Protein AF-0000000078390385 (afdb_homodimer)

Nearest PDB structures (foldseek):
  3dvp-assembly1_B  TM=7.603E-01  e=1.230E-03  Drosophila melanogaster
  2pg1-assembly3_C  TM=7.467E-01  e=1.230E-03  Drosophila melanogaster
  8glv-assembly1_LG  TM=7.432E-01  e=1.683E-03  Chlamydomonas reinhardtii
  7cnu-assembly2_B  TM=7.796E-01  e=3.802E-03  Homo sapiens
  5fwz-assembly1_A-2  TM=6.316E-01  e=2.656E-02  Fasciola hepatica

Solvent-accessible surface area (backbone atoms only — not comparable to full-atom values): 13942 Å² total; per-residue (Å²): 129,86,77,64,65,80,101,55,58,44,61,47,70,55,81,56,80,77,75,73,94,63,84,58,56,23,40,32,36,62,63,49,65,82,40,69,69,59,45,50,51,39,68,72,35,59,53,93,51,43,72,58,18,35,53,48,32,31,53,52,44,28,73,71,70,51,73,46,46,25,22,38,20,24,75,48,70,66,38,45,34,36,56,31,73,46,38,28,49,50,73,57,93,63,34,30,35,40,38,32,38,45,46,60,42,71,74,64,77,66,73,72,75,77,73,77,76,74,75,80,127,129,86,78,63,65,80,100,56,60,44,59,49,69,56,85,56,80,78,75,75,93,63,84,58,58,26,40,33,36,61,62,47,66,79,40,69,68,59,45,51,50,39,67,72,37,61,54,93,50,43,70,58,17,34,54,47,33,31,53,51,44,26,72,72,71,52,72,49,45,25,21,37,20,23,73,48,69,67,37,46,34,37,57,31,74,47,38,28,50,50,73,58,93,64,34,32,38,40,38,32,37,46,48,60,42,71,75,62,78,66,72,72,74,78,73,77,79,74,77,80,126

Sequence (242 aa):
MIDCNPPDKCVVKRDASDNVGITVAEVIDEGKCNNDALREIMLEHMSQNVREAKIEIMRAAEAKLGGHFNVICARGDFSYITTTRLYCLQSVADINCYAFLADIQRTENMPEPHKPRTRAHMIDCNPPDKCVVKRDASDNVGITVAEVIDEGKCNNDALREIMLEHMSQNVREAKIEIMRAAEAKLGGHFNVICARGDFSYITTTRLYCLQSVADINCYAFLADIQRTENMPEPHKPRTRAH

Structure (mmCIF, N/CA/C/O backbone):
data_AF-0000000078390385-model_v1
#
loop_
_entity.id
_entity.type
_entity.pdbx_description
1 polymer 'Ground-like domain-containing protein'
#
loop_
_atom_site.group_PDB
_atom_site.id
_atom_site.type_symbol
_atom_site.label_atom_id
_atom_site.label_alt_id
_atom_site.label_comp_id
_atom_site.label_asym_id
_atom_site.label_entity_id
_atom_site.label_seq_id
_atom_site.pdbx_PDB_ins_code
_atom_site.Cartn_x
_atom_site.Cartn_y
_atom_site.Cartn_z
_atom_site.occupancy
_atom_site.B_iso_or_equiv
_atom_site.auth_seq_id
_atom_site.auth_comp_id
_atom_site.auth_asym_id
_atom_site.auth_atom_id
_atom_site.pdbx_PDB_model_num
ATOM 1 N N . MET A 1 1 ? 17.047 -0.622 20.844 1 18.52 1 MET A N 1
ATOM 2 C CA . MET A 1 1 ? 17.062 -2.004 20.375 1 18.52 1 MET A CA 1
ATOM 3 C C . MET A 1 1 ? 15.648 -2.562 20.281 1 18.52 1 MET A C 1
ATOM 5 O O . MET A 1 1 ? 14.938 -2.621 21.281 1 18.52 1 MET A O 1
ATOM 9 N N . ILE A 1 2 ? 14.812 -2.309 19.141 1 28.33 2 ILE A N 1
ATOM 10 C CA . ILE A 1 2 ? 13.383 -2.605 19.078 1 28.33 2 ILE A CA 1
ATOM 11 C C . ILE A 1 2 ? 13.156 -4.098 19.312 1 28.33 2 ILE A C 1
ATOM 13 O O . ILE A 1 2 ? 13.727 -4.934 18.609 1 28.33 2 ILE A O 1
ATOM 17 N N . ASP A 1 3 ? 12.891 -4.414 20.406 1 29.25 3 ASP A N 1
ATOM 18 C CA . ASP A 1 3 ? 12.711 -5.793 20.859 1 29.25 3 ASP A CA 1
ATOM 19 C C . ASP A 1 3 ? 11.555 -6.461 20.125 1 29.25 3 ASP A C 1
ATOM 21 O O . ASP A 1 3 ? 10.391 -6.25 20.469 1 29.25 3 ASP A O 1
ATOM 25 N N . CYS A 1 4 ? 11.5 -6.445 18.797 1 36 4 CYS A N 1
ATOM 26 C CA . CYS A 1 4 ? 10.469 -7.281 18.188 1 36 4 CYS A CA 1
ATOM 27 C C . CYS A 1 4 ? 10.719 -8.758 18.484 1 36 4 CYS A C 1
ATOM 29 O O . CYS A 1 4 ? 11.844 -9.242 18.312 1 36 4 CYS A O 1
ATOM 31 N N . ASN A 1 5 ? 10.156 -9.18 19.453 1 32.47 5 ASN A N 1
ATOM 32 C CA . ASN A 1 5 ? 10.203 -10.625 19.625 1 32.47 5 ASN A CA 1
ATOM 33 C C . ASN A 1 5 ? 9.867 -11.367 18.328 1 32.47 5 ASN A C 1
ATOM 35 O O . ASN A 1 5 ? 9.109 -10.859 17.5 1 32.47 5 ASN A O 1
ATOM 39 N N . PRO A 1 6 ? 10.367 -12.664 18 1 35.41 6 PRO A N 1
ATOM 40 C CA . PRO A 1 6 ? 10.305 -13.461 16.766 1 35.41 6 PRO A CA 1
ATOM 41 C C . PRO A 1 6 ? 8.945 -13.383 16.078 1 35.41 6 PRO A C 1
ATOM 43 O O . PRO A 1 6 ? 8.867 -13.023 14.906 1 35.41 6 PRO A O 1
ATOM 46 N N . PRO A 1 7 ? 7.891 -14.609 15.945 1 38.03 7 PRO A N 1
ATOM 47 C CA . PRO A 1 7 ? 7.07 -14.789 14.75 1 38.03 7 PRO A CA 1
ATOM 48 C C . PRO A 1 7 ? 6.133 -13.609 14.492 1 38.03 7 PRO A C 1
ATOM 50 O O . PRO A 1 7 ? 5.324 -13.648 13.562 1 38.03 7 PRO A O 1
ATOM 53 N N . ASP A 1 8 ? 5.965 -12.766 15.344 1 32.38 8 ASP A N 1
ATOM 54 C CA . ASP A 1 8 ? 4.836 -11.867 15.586 1 32.38 8 ASP A CA 1
ATOM 55 C C . ASP A 1 8 ? 4.961 -10.586 14.758 1 32.38 8 ASP A C 1
ATOM 57 O O . ASP A 1 8 ? 6.074 -10.141 14.461 1 32.38 8 ASP A O 1
ATOM 61 N N . LYS A 1 9 ? 3.824 -10.109 14.266 1 39.47 9 LYS A N 1
ATOM 62 C CA . LYS A 1 9 ? 3.479 -8.906 13.523 1 39.47 9 LYS A CA 1
ATOM 63 C C . LYS A 1 9 ? 4.039 -7.66 14.203 1 39.47 9 LYS A C 1
ATOM 65 O O . LYS A 1 9 ? 3.656 -7.336 15.336 1 39.47 9 LYS A O 1
ATOM 70 N N . CYS A 1 10 ? 5.301 -7.398 14.203 1 41.25 10 CYS A N 1
ATOM 71 C CA . CYS A 1 10 ? 5.863 -6.277 14.938 1 41.25 10 CYS A CA 1
ATOM 72 C C . CYS A 1 10 ? 5.301 -4.953 14.43 1 41.25 10 CYS A C 1
ATOM 74 O O . CYS A 1 10 ? 5.363 -4.664 13.234 1 41.25 10 CYS A O 1
ATOM 76 N N . VAL A 1 11 ? 4.277 -4.531 15.055 1 39.38 11 VAL A N 1
ATOM 77 C CA . VAL A 1 11 ? 3.834 -3.15 14.883 1 39.38 11 VAL A CA 1
ATOM 78 C C . VAL A 1 11 ? 4.848 -2.199 15.516 1 39.38 11 VAL A C 1
ATOM 80 O O . VAL A 1 11 ? 5.164 -2.322 16.703 1 39.38 11 VAL A O 1
ATOM 83 N N . VAL A 1 12 ? 5.805 -1.791 14.891 1 40.88 12 VAL A N 1
ATOM 84 C CA . VAL A 1 12 ? 6.656 -0.747 15.453 1 40.88 12 VAL A CA 1
ATOM 85 C C . VAL A 1 12 ? 5.895 0.575 15.492 1 40.88 12 VAL A C 1
ATOM 87 O O . VAL A 1 12 ? 5.367 1.029 14.477 1 40.88 12 VAL A O 1
ATOM 90 N N . LYS A 1 13 ? 5.496 0.905 16.797 1 40.84 13 LYS A N 1
ATOM 91 C CA . LYS A 1 13 ? 4.852 2.201 16.984 1 40.84 13 LYS A CA 1
ATOM 92 C C . LYS A 1 13 ? 5.852 3.342 16.844 1 40.84 13 LYS A C 1
ATOM 94 O O . LYS A 1 13 ? 6.977 3.258 17.344 1 40.84 13 LYS A O 1
ATOM 99 N N . ARG A 1 14 ? 5.812 3.982 15.852 1 39.62 14 ARG A N 1
ATOM 100 C CA . ARG A 1 14 ? 6.57 5.23 15.805 1 39.62 14 ARG A CA 1
ATOM 101 C C . ARG A 1 14 ? 6.102 6.195 16.891 1 39.62 14 ARG A C 1
ATOM 103 O O . ARG A 1 14 ? 4.914 6.242 17.219 1 39.62 14 ARG A O 1
ATOM 110 N N . ASP A 1 15 ? 7.043 6.484 17.906 1 35.22 15 ASP A N 1
ATOM 111 C CA . ASP A 1 15 ? 6.816 7.34 19.062 1 35.22 15 ASP A CA 1
ATOM 112 C C . ASP A 1 15 ? 6.066 8.609 18.672 1 35.22 15 ASP A C 1
ATOM 114 O O . ASP A 1 15 ? 6.633 9.508 18.047 1 35.22 15 ASP A O 1
ATOM 118 N N . ALA A 1 16 ? 4.961 8.602 18.125 1 35.12 16 ALA A N 1
ATOM 119 C CA . ALA A 1 16 ? 4.359 9.93 18.219 1 35.12 16 ALA A CA 1
ATOM 120 C C . ALA A 1 16 ? 4.289 10.391 19.672 1 35.12 16 ALA A C 1
ATOM 122 O O . ALA A 1 16 ? 4.234 9.57 20.594 1 35.12 16 ALA A O 1
ATOM 123 N N . SER A 1 17 ? 4.801 11.492 20 1 33.09 17 SER A N 1
ATOM 124 C CA . SER A 1 17 ? 4.633 12.156 21.297 1 33.09 17 SER A CA 1
ATOM 125 C C . SER A 1 17 ? 3.227 11.945 21.844 1 33.09 17 SER A C 1
ATOM 127 O O . SER A 1 17 ? 2.252 11.938 21.094 1 33.09 17 SER A O 1
ATOM 129 N N . ASP A 1 18 ? 2.992 11.32 22.984 1 35.91 18 ASP A N 1
ATOM 130 C CA . ASP A 1 18 ? 1.885 11.062 23.891 1 35.91 18 ASP A CA 1
ATOM 131 C C . ASP A 1 18 ? 0.886 12.219 23.891 1 35.91 18 ASP A C 1
ATOM 133 O O . ASP A 1 18 ? -0.063 12.227 24.672 1 35.91 18 ASP A O 1
ATOM 137 N N . ASN A 1 19 ? 1.284 13.398 23.766 1 34.97 19 ASN A N 1
ATOM 138 C CA . ASN A 1 19 ? 0.251 14.258 24.328 1 34.97 19 ASN A CA 1
ATOM 139 C C . ASN A 1 19 ? -1.097 14.047 23.656 1 34.97 19 ASN A C 1
ATOM 141 O O . ASN A 1 19 ? -2.113 13.852 24.312 1 34.97 19 ASN A O 1
ATOM 145 N N . VAL A 1 20 ? -1.615 15.008 22.609 1 36.62 20 VAL A N 1
ATOM 146 C CA . VAL A 1 20 ? -3 15.219 22.203 1 36.62 20 VAL A CA 1
ATOM 147 C C . VAL A 1 20 ? -3.445 14.07 21.297 1 36.62 20 VAL A C 1
ATOM 149 O O . VAL A 1 20 ? -2.611 13.352 20.734 1 36.62 20 VAL A O 1
ATOM 152 N N . GLY A 1 21 ? -4.801 13.547 21.188 1 38.97 21 GLY A N 1
ATOM 153 C CA . GLY A 1 21 ? -5.754 12.719 20.469 1 38.97 21 GLY A CA 1
ATOM 154 C C . GLY A 1 21 ? -5.32 12.398 19.047 1 38.97 21 GLY A C 1
ATOM 155 O O . GLY A 1 21 ? -6.152 12.117 18.188 1 38.97 21 GLY A O 1
ATOM 156 N N . ILE A 1 22 ? -4.152 12.805 18.719 1 44.69 22 ILE A N 1
ATOM 157 C CA . ILE A 1 22 ? -3.803 12.648 17.312 1 44.69 22 ILE A CA 1
ATOM 158 C C . ILE A 1 22 ? -3.426 11.195 17.031 1 44.69 22 ILE A C 1
ATOM 160 O O . ILE A 1 22 ? -2.488 10.664 17.625 1 44.69 22 ILE A O 1
ATOM 164 N N . THR A 1 23 ? -4.395 10.398 16.797 1 53.94 23 THR A N 1
ATOM 165 C CA . THR A 1 23 ? -4.102 9.055 16.328 1 53.94 23 THR A CA 1
ATOM 166 C C . THR A 1 23 ? -2.961 9.078 15.312 1 53.94 23 THR A C 1
ATOM 168 O O . THR A 1 23 ? -3.035 9.773 14.297 1 53.94 23 THR A O 1
ATOM 171 N N . VAL A 1 24 ? -1.771 8.656 15.797 1 65.12 24 VAL A N 1
ATOM 172 C CA . VAL A 1 24 ? -0.521 8.719 15.047 1 65.12 24 VAL A CA 1
ATOM 173 C C . VAL A 1 24 ? -0.379 7.465 14.18 1 65.12 24 VAL A C 1
ATOM 175 O O . VAL A 1 24 ? -0.801 6.375 14.578 1 65.12 24 VAL A O 1
ATOM 178 N N . ALA A 1 25 ? -0.141 7.637 12.984 1 78.06 25 ALA A N 1
ATOM 179 C CA . ALA A 1 25 ? 0.191 6.543 12.078 1 78.06 25 ALA A CA 1
ATOM 180 C C . ALA A 1 25 ? 1.304 5.672 12.656 1 78.06 25 ALA A C 1
ATOM 182 O O . ALA A 1 25 ? 2.189 6.168 13.359 1 78.06 25 ALA A O 1
ATOM 183 N N . GLU A 1 26 ? 1.163 4.328 12.547 1 86.25 26 GLU A N 1
ATOM 184 C CA . GLU A 1 26 ? 2.148 3.334 12.961 1 86.25 26 GLU A CA 1
ATOM 185 C C . GLU A 1 26 ? 2.689 2.561 11.758 1 86.25 26 GLU A C 1
ATOM 187 O O . GLU A 1 26 ? 2.012 2.439 10.734 1 86.25 26 GLU A O 1
ATOM 192 N N . VAL A 1 27 ? 3.906 2.109 11.992 1 90.88 27 VAL A N 1
ATOM 193 C CA . VAL A 1 27 ? 4.473 1.211 10.992 1 90.88 27 VAL A CA 1
ATOM 194 C C . VAL A 1 27 ? 3.932 -0.203 11.203 1 90.88 27 VAL A C 1
ATOM 196 O O . VAL A 1 27 ? 4.129 -0.796 12.266 1 90.88 27 VAL A O 1
ATOM 199 N N . ILE A 1 28 ? 3.271 -0.762 10.219 1 91.75 28 ILE A N 1
ATOM 200 C CA . ILE A 1 28 ? 2.639 -2.074 10.273 1 91.75 28 ILE A CA 1
ATOM 201 C C . ILE A 1 28 ? 3.404 -3.055 9.391 1 91.75 28 ILE A C 1
ATOM 203 O O . ILE A 1 28 ? 3.467 -2.881 8.172 1 91.75 28 ILE A O 1
ATOM 207 N N . ASP A 1 29 ? 3.959 -4 10.039 1 95.19 29 ASP A N 1
ATOM 208 C CA . ASP A 1 29 ? 4.594 -5.098 9.312 1 95.19 29 ASP A CA 1
ATOM 209 C C . ASP A 1 29 ? 3.732 -6.355 9.359 1 95.19 29 ASP A C 1
ATOM 211 O O . ASP A 1 29 ? 3.793 -7.121 10.328 1 95.19 29 ASP A O 1
ATOM 215 N N . GLU A 1 30 ? 3.01 -6.562 8.328 1 94.69 30 G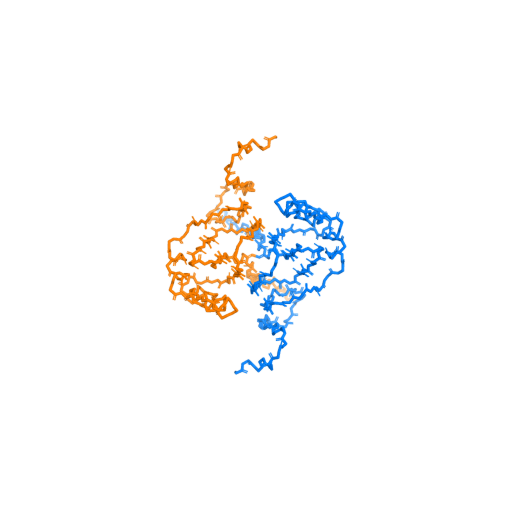LU A N 1
ATOM 216 C CA . GLU A 1 30 ? 2.193 -7.754 8.117 1 94.69 30 GLU A CA 1
ATOM 217 C C . GLU A 1 30 ? 1.03 -7.805 9.102 1 94.69 30 GLU A C 1
ATOM 219 O O . GLU A 1 30 ? 0.635 -8.883 9.547 1 94.69 30 GLU A O 1
ATOM 224 N N . GLY A 1 31 ? 0.566 -6.68 9.562 1 89.94 31 GLY A N 1
ATOM 225 C CA . GLY A 1 31 ? -0.623 -6.656 10.406 1 89.94 31 GLY A CA 1
ATOM 226 C C . GLY A 1 31 ? -1.892 -7.004 9.648 1 89.94 31 GLY A C 1
ATOM 227 O O . GLY A 1 31 ? -2.078 -6.578 8.508 1 89.94 31 GLY A O 1
ATOM 228 N N . LYS A 1 32 ? -2.82 -7.77 10.273 1 91 32 LYS A N 1
ATOM 229 C CA . LYS A 1 32 ? -3.939 -8.336 9.523 1 91 32 LYS A CA 1
ATOM 230 C C . LYS A 1 32 ? -5.129 -7.379 9.5 1 91 32 LYS A C 1
ATOM 232 O O . LYS A 1 32 ? -5.711 -7.129 8.445 1 91 32 LYS A O 1
ATOM 237 N N . CYS A 1 33 ? -5.676 -7.039 10.68 1 97 33 CYS A N 1
ATOM 238 C CA . CYS A 1 33 ? -6.852 -6.18 10.648 1 97 33 CYS A CA 1
ATOM 239 C C . CYS A 1 33 ? -7.086 -5.523 12.008 1 97 33 CYS A C 1
ATOM 241 O O . CYS A 1 33 ? -7 -6.184 13.039 1 97 33 CYS A O 1
ATOM 243 N N . ASN A 1 34 ? -7.402 -4.152 12.008 1 95.88 34 ASN A N 1
ATOM 244 C CA . ASN A 1 34 ? -7.703 -3.512 13.281 1 95.88 34 ASN A CA 1
ATOM 245 C C . ASN A 1 34 ? -9.031 -2.766 13.234 1 95.88 34 ASN A C 1
ATOM 247 O O . ASN A 1 34 ? -9.312 -1.925 14.094 1 95.88 34 ASN A O 1
ATOM 251 N N . ASN A 1 35 ? -9.797 -2.945 12.219 1 96.88 35 ASN A N 1
ATOM 252 C CA . ASN A 1 35 ? -11.047 -2.223 12.055 1 96.88 35 ASN A CA 1
ATOM 253 C C . ASN A 1 35 ? -12.133 -3.113 11.453 1 96.88 35 ASN A C 1
ATOM 255 O O . ASN A 1 35 ? -12.07 -3.463 10.273 1 96.88 35 ASN A O 1
ATOM 259 N N . ASP A 1 36 ? -13.172 -3.406 12.219 1 97.62 36 ASP A N 1
ATOM 260 C CA . ASP A 1 36 ? -14.211 -4.348 11.82 1 97.62 36 ASP A CA 1
ATOM 261 C C . ASP A 1 36 ? -15.055 -3.777 10.68 1 97.62 36 ASP A C 1
ATOM 263 O O . ASP A 1 36 ? -15.523 -4.52 9.812 1 97.62 36 ASP A O 1
ATOM 267 N N . ALA A 1 37 ? -15.336 -2.508 10.688 1 98.56 37 ALA A N 1
ATOM 268 C CA . ALA A 1 37 ? -16.109 -1.896 9.609 1 98.56 37 ALA A CA 1
ATOM 269 C C . ALA A 1 37 ? -15.391 -2.039 8.266 1 98.56 37 ALA A C 1
ATOM 271 O O . ALA A 1 37 ? -16.016 -2.344 7.25 1 98.56 37 ALA A O 1
ATOM 272 N N . LEU A 1 38 ? -14.125 -1.81 8.312 1 98.56 38 LEU A N 1
ATOM 273 C CA . LEU A 1 38 ? -13.336 -1.989 7.102 1 98.56 38 LEU A CA 1
ATOM 274 C C . LEU A 1 38 ? -13.367 -3.445 6.648 1 98.56 38 LEU A C 1
ATOM 276 O O . LEU A 1 38 ? -13.477 -3.727 5.453 1 98.56 38 LEU A O 1
ATOM 280 N N . ARG A 1 39 ? -13.273 -4.34 7.559 1 98.56 39 ARG A N 1
ATOM 281 C CA . ARG A 1 39 ? -13.359 -5.762 7.25 1 98.56 39 ARG A CA 1
ATOM 282 C C . ARG A 1 39 ? -14.664 -6.09 6.539 1 98.56 39 ARG A C 1
ATOM 284 O O . ARG A 1 39 ? -14.672 -6.812 5.539 1 98.56 39 ARG A O 1
ATOM 291 N N . GLU A 1 40 ? -15.703 -5.559 7.043 1 98.62 40 GLU A N 1
ATOM 292 C CA . GLU A 1 40 ? -17.016 -5.824 6.457 1 98.62 40 GLU A CA 1
ATOM 293 C C . GLU A 1 40 ? -17.109 -5.258 5.043 1 98.62 40 GLU A C 1
ATOM 295 O O . GLU A 1 40 ? -17.656 -5.906 4.148 1 98.62 40 GLU A O 1
ATOM 300 N N . ILE A 1 41 ? -16.656 -4.047 4.906 1 98.69 41 ILE A N 1
ATOM 301 C CA . ILE A 1 41 ? -16.625 -3.43 3.584 1 98.69 41 ILE A CA 1
ATOM 302 C C . ILE A 1 41 ? -15.875 -4.328 2.607 1 98.69 41 ILE A C 1
ATOM 304 O O . ILE A 1 41 ? -16.328 -4.559 1.486 1 98.69 41 ILE A O 1
ATOM 308 N N . MET A 1 42 ? -14.758 -4.863 3.004 1 98.69 42 MET A N 1
ATOM 309 C CA . MET A 1 42 ? -13.93 -5.68 2.123 1 98.69 42 MET A CA 1
ATOM 310 C C . MET A 1 42 ? -14.633 -6.984 1.767 1 98.69 42 MET A C 1
ATOM 312 O O . MET A 1 42 ? -14.648 -7.391 0.603 1 98.69 42 MET A O 1
ATOM 316 N N . LEU A 1 43 ? -15.25 -7.594 2.691 1 98.19 43 LEU A N 1
ATOM 317 C CA . LEU A 1 43 ? -15.945 -8.852 2.445 1 98.19 43 LEU A CA 1
ATOM 318 C C . LEU A 1 43 ? -17.094 -8.648 1.458 1 98.19 43 LEU A C 1
ATOM 320 O O . LEU A 1 43 ? -17.391 -9.539 0.653 1 98.19 43 LEU A O 1
ATOM 324 N N . GLU A 1 44 ? -17.656 -7.531 1.502 1 98.06 44 GLU A N 1
ATOM 325 C CA . GLU A 1 44 ? -18.781 -7.223 0.632 1 98.06 44 GLU A CA 1
ATOM 326 C C . GLU A 1 44 ? -18.328 -6.977 -0.803 1 98.06 44 GLU A C 1
ATOM 328 O O . GLU A 1 44 ? -19.094 -7.199 -1.749 1 98.06 44 GLU A O 1
ATOM 333 N N . HIS A 1 45 ? -17.109 -6.551 -1.028 1 98.31 45 HIS A N 1
ATOM 334 C CA . HIS A 1 45 ? -16.75 -6.031 -2.344 1 98.31 45 HIS A CA 1
ATOM 335 C C . HIS A 1 45 ? -15.602 -6.832 -2.955 1 98.31 45 HIS A C 1
ATOM 337 O O . HIS A 1 45 ? -15.203 -6.578 -4.094 1 98.31 45 HIS A O 1
ATOM 343 N N . MET A 1 46 ? -15.039 -7.762 -2.225 1 97.75 46 MET A N 1
ATOM 344 C CA . MET A 1 46 ? -14.023 -8.625 -2.812 1 97.75 46 MET A CA 1
ATOM 345 C C . MET A 1 46 ? -14.641 -9.57 -3.838 1 97.75 46 MET A C 1
ATOM 347 O O . MET A 1 46 ? -15.75 -10.07 -3.643 1 97.75 46 MET A O 1
ATOM 351 N N . SER A 1 47 ? -13.922 -9.812 -4.902 1 95.19 47 SER A N 1
ATOM 352 C CA . SER A 1 47 ? -14.328 -10.711 -5.977 1 95.19 47 SER A CA 1
ATOM 353 C C . SER A 1 47 ? -13.117 -11.359 -6.645 1 95.19 47 SER A C 1
ATOM 355 O O . SER A 1 47 ? -11.977 -11.031 -6.32 1 95.19 47 SER A O 1
ATOM 357 N N . GLN A 1 48 ? -13.414 -12.203 -7.609 1 94.75 48 GLN A N 1
ATOM 358 C CA . GLN A 1 48 ? -12.344 -12.883 -8.328 1 94.75 48 GLN A CA 1
ATOM 359 C C . GLN A 1 48 ? -11.633 -11.938 -9.289 1 94.75 48 GLN A C 1
ATOM 361 O O . GLN A 1 48 ? -10.539 -12.25 -9.781 1 94.75 48 GLN A O 1
ATOM 366 N N . ASN A 1 49 ? -12.312 -10.898 -9.609 1 95.94 49 ASN A N 1
ATOM 367 C CA . ASN A 1 49 ? -11.672 -9.852 -10.406 1 95.94 49 ASN A CA 1
ATOM 368 C C . ASN A 1 49 ? -10.969 -8.828 -9.516 1 95.94 49 ASN A C 1
ATOM 370 O O . ASN A 1 49 ? -11.578 -7.836 -9.109 1 95.94 49 ASN A O 1
ATOM 374 N N . VAL A 1 50 ? -9.703 -8.984 -9.336 1 96.56 50 VAL A N 1
ATOM 375 C CA . VAL A 1 50 ? -8.969 -8.219 -8.336 1 96.56 50 VAL A CA 1
ATOM 376 C C . VAL A 1 50 ? -8.906 -6.75 -8.766 1 96.56 50 VAL A C 1
ATOM 378 O O . VAL A 1 50 ? -8.875 -5.852 -7.918 1 96.56 50 VAL A O 1
ATOM 381 N N . ARG A 1 51 ? -8.922 -6.449 -10.055 1 95.94 51 ARG A N 1
ATOM 382 C CA . ARG A 1 51 ? -8.859 -5.074 -10.531 1 95.94 51 ARG A CA 1
ATOM 383 C C . ARG A 1 51 ? -10.141 -4.316 -10.188 1 95.94 51 ARG A C 1
ATOM 385 O O . ARG A 1 51 ? -10.086 -3.148 -9.797 1 95.94 51 ARG A O 1
ATOM 392 N N . GLU A 1 52 ? -11.164 -5.031 -10.32 1 95.75 52 GLU A N 1
ATOM 393 C CA . GLU A 1 52 ? -12.445 -4.418 -9.969 1 95.75 52 GLU A CA 1
ATOM 394 C C . GLU A 1 52 ? -12.609 -4.316 -8.453 1 95.75 52 GLU A C 1
ATOM 396 O O . GLU A 1 52 ? -13.086 -3.301 -7.945 1 95.75 52 GLU A O 1
ATOM 401 N N . ALA A 1 53 ? -12.273 -5.32 -7.781 1 97.31 53 ALA A N 1
ATOM 402 C CA . ALA A 1 53 ? -12.438 -5.391 -6.332 1 97.31 53 ALA A CA 1
ATOM 403 C C . ALA A 1 53 ? -11.695 -4.25 -5.641 1 97.31 53 ALA A C 1
ATOM 405 O O . ALA A 1 53 ? -12.242 -3.607 -4.738 1 97.31 53 ALA A O 1
ATOM 406 N N . LYS A 1 54 ? -10.461 -3.988 -6.066 1 98.06 54 LYS A N 1
ATOM 407 C CA . LYS A 1 54 ? -9.664 -2.973 -5.379 1 98.06 54 LYS A CA 1
ATOM 408 C C . LYS A 1 54 ? -10.32 -1.598 -5.488 1 98.06 54 LYS A C 1
ATOM 410 O O . LYS A 1 54 ? -10.32 -0.825 -4.527 1 98.06 54 LYS A O 1
ATOM 415 N N . ILE A 1 55 ? -10.93 -1.325 -6.629 1 97.88 55 ILE A N 1
ATOM 416 C CA . ILE A 1 55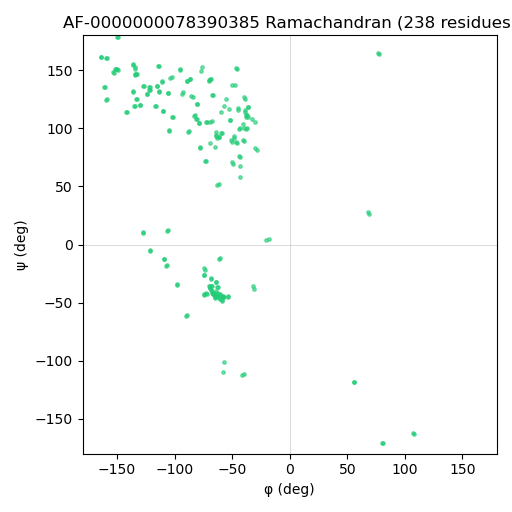 ? -11.562 -0.03 -6.863 1 97.88 55 ILE A CA 1
ATOM 417 C C . ILE A 1 55 ? -12.836 0.078 -6.035 1 97.88 55 ILE A C 1
ATOM 419 O O . ILE A 1 55 ? -13.086 1.102 -5.395 1 97.88 55 ILE A O 1
ATOM 423 N N . GLU A 1 56 ? -13.547 -1.004 -6.047 1 98.31 56 GLU A N 1
ATOM 424 C CA . GLU A 1 56 ? -14.805 -1.006 -5.305 1 98.31 56 GLU A CA 1
ATOM 425 C C . GLU A 1 56 ? -14.555 -0.896 -3.801 1 98.31 56 GLU A C 1
ATOM 427 O O . GLU A 1 56 ? -15.273 -0.186 -3.098 1 98.31 56 GLU A O 1
ATOM 432 N N . ILE A 1 57 ? -13.594 -1.608 -3.303 1 98.62 57 ILE A N 1
ATOM 433 C CA . ILE A 1 57 ? -13.25 -1.545 -1.887 1 98.62 57 ILE A CA 1
ATOM 434 C C . ILE A 1 57 ? -12.82 -0.125 -1.523 1 98.62 57 ILE A C 1
ATOM 436 O O . ILE A 1 57 ? -13.273 0.43 -0.52 1 98.62 57 ILE A O 1
ATOM 440 N N . MET A 1 58 ? -11.977 0.469 -2.34 1 98.25 58 MET A N 1
ATOM 441 C CA . MET A 1 58 ? -11.5 1.825 -2.076 1 98.25 58 MET A CA 1
ATOM 442 C C . MET A 1 58 ? -12.672 2.803 -2.002 1 98.25 58 MET A C 1
ATOM 444 O O . MET A 1 58 ? -12.789 3.568 -1.045 1 98.25 58 MET A O 1
ATOM 448 N N . ARG A 1 59 ? -13.531 2.73 -2.961 1 98.06 59 ARG A N 1
ATOM 449 C CA . ARG A 1 59 ? -14.656 3.656 -3.037 1 98.06 59 ARG A CA 1
ATOM 450 C C . ARG A 1 59 ? -15.602 3.465 -1.855 1 98.06 59 ARG A C 1
ATOM 452 O O . ARG A 1 59 ? -16.047 4.441 -1.249 1 98.06 59 ARG A O 1
ATOM 459 N N . ALA A 1 60 ? -15.875 2.283 -1.557 1 98.69 60 ALA A N 1
ATOM 460 C CA . ALA A 1 60 ? -16.781 1.996 -0.451 1 98.69 60 ALA A CA 1
ATOM 461 C C . ALA A 1 60 ? -16.188 2.436 0.882 1 98.69 60 ALA A C 1
ATOM 463 O O . ALA A 1 60 ? -16.875 2.992 1.73 1 98.69 60 ALA A O 1
ATOM 464 N N . ALA A 1 61 ? -14.906 2.16 1.079 1 98.38 61 ALA A N 1
ATOM 465 C CA . ALA A 1 61 ? -14.234 2.559 2.312 1 98.38 61 ALA A CA 1
ATOM 466 C C . ALA A 1 61 ? -14.234 4.078 2.471 1 98.38 61 ALA A C 1
ATOM 468 O O . ALA A 1 61 ? -14.516 4.594 3.553 1 98.38 61 ALA A O 1
ATOM 469 N N . GLU A 1 62 ? -13.945 4.727 1.44 1 96.19 62 GLU A N 1
ATOM 470 C CA . GLU A 1 62 ? -13.883 6.184 1.505 1 96.19 62 GLU A CA 1
ATOM 471 C C . GLU A 1 62 ? -15.266 6.785 1.731 1 96.19 62 GLU A C 1
ATOM 473 O O . GLU A 1 62 ? -15.406 7.781 2.443 1 96.19 62 GLU A O 1
ATOM 478 N N . ALA A 1 63 ? -16.203 6.195 1.178 1 97.38 63 ALA A N 1
ATOM 479 C CA . ALA A 1 63 ? -17.578 6.684 1.34 1 97.38 63 ALA A CA 1
ATOM 480 C C . ALA A 1 63 ? -18.078 6.438 2.76 1 97.38 63 ALA A C 1
ATOM 482 O O . ALA A 1 63 ? -18.75 7.289 3.338 1 97.38 63 ALA A O 1
ATOM 483 N N . LYS A 1 64 ? -17.672 5.363 3.305 1 97.88 64 LYS A N 1
ATOM 484 C CA . LYS A 1 64 ? -18.266 4.949 4.566 1 97.88 64 LYS A CA 1
ATOM 485 C C . LYS A 1 64 ? -17.406 5.363 5.754 1 97.88 64 LYS A C 1
ATOM 487 O O . LYS A 1 64 ? -17.922 5.637 6.84 1 97.88 64 LYS A O 1
ATOM 492 N N . LEU A 1 65 ? -16.109 5.352 5.59 1 96.19 65 LEU A N 1
ATOM 493 C CA . LEU A 1 65 ? -15.227 5.578 6.723 1 96.19 65 LEU A CA 1
ATOM 494 C C . LEU A 1 65 ? -14.547 6.938 6.613 1 96.19 65 LEU A C 1
ATOM 496 O O . LEU A 1 65 ? -13.977 7.434 7.59 1 96.19 65 LEU A O 1
ATOM 500 N N . GLY A 1 66 ? -14.641 7.543 5.461 1 92.69 66 GLY A N 1
ATOM 501 C CA . GLY A 1 66 ? -13.961 8.812 5.246 1 92.69 66 GLY A CA 1
ATOM 502 C C . GLY A 1 66 ? -12.469 8.656 4.996 1 92.69 66 GLY A C 1
ATOM 503 O O . GLY A 1 66 ? -11.906 7.59 5.242 1 92.69 66 GLY A O 1
ATOM 504 N N . GLY A 1 67 ? -11.867 9.719 4.477 1 90.12 67 GLY A N 1
ATOM 505 C CA . GLY A 1 67 ? -10.445 9.68 4.164 1 90.12 67 GLY A CA 1
ATOM 506 C C . GLY A 1 67 ? -10.148 9 2.84 1 90.12 67 GLY A C 1
ATOM 507 O O . GLY A 1 67 ? -11.047 8.766 2.037 1 90.12 67 GLY A O 1
ATOM 508 N N . HIS A 1 68 ? -8.844 8.789 2.625 1 92.19 68 HIS A N 1
ATOM 509 C CA . HIS A 1 68 ? -8.398 8.078 1.43 1 92.19 68 HIS A CA 1
ATOM 510 C C . HIS A 1 68 ? -7.824 6.711 1.779 1 92.19 68 HIS A C 1
ATOM 512 O O . HIS A 1 68 ? -7.129 6.562 2.785 1 92.19 68 HIS A O 1
ATOM 518 N N . PHE A 1 69 ? -8.164 5.746 0.93 1 95.88 69 PHE A N 1
ATOM 519 C CA . PHE A 1 69 ? -7.699 4.395 1.225 1 95.88 69 PHE A CA 1
ATOM 520 C C . PHE A 1 69 ? -6.852 3.854 0.08 1 95.88 69 PHE A C 1
ATOM 522 O O . PHE A 1 69 ? -7.172 4.07 -1.092 1 95.88 69 PHE A O 1
ATOM 529 N N . ASN A 1 70 ? -5.777 3.252 0.439 1 97.62 70 ASN A N 1
ATOM 530 C CA . ASN A 1 70 ? -5.008 2.412 -0.474 1 97.62 70 ASN A CA 1
ATOM 531 C C . ASN A 1 70 ? -5.488 0.965 -0.445 1 97.62 70 ASN A C 1
ATOM 533 O O . ASN A 1 70 ? -5.82 0.437 0.619 1 97.62 70 ASN A O 1
ATOM 537 N N . VAL A 1 71 ? -5.523 0.328 -1.606 1 98.69 71 VAL A N 1
ATOM 538 C CA . VAL A 1 71 ? -5.934 -1.07 -1.657 1 98.69 71 VAL A CA 1
ATOM 539 C C . VAL A 1 71 ? -5 -1.853 -2.578 1 98.69 71 VAL A C 1
ATOM 541 O O . VAL A 1 71 ? -4.715 -1.417 -3.695 1 98.69 71 VAL A O 1
ATOM 544 N N . ILE A 1 72 ? -4.543 -2.945 -2.094 1 98.44 72 ILE A N 1
ATOM 545 C CA . ILE A 1 72 ? -3.727 -3.902 -2.834 1 98.44 72 ILE A CA 1
ATOM 546 C C . ILE A 1 72 ? -4.418 -5.266 -2.844 1 98.44 72 ILE A C 1
ATOM 548 O O . ILE A 1 72 ? -4.875 -5.746 -1.805 1 98.44 72 ILE A O 1
ATOM 552 N N . CYS A 1 73 ? -4.496 -5.898 -4.023 1 98.38 73 CYS A N 1
ATOM 553 C CA . CYS A 1 73 ? -5.074 -7.23 -4.129 1 98.38 73 CYS A CA 1
ATOM 554 C C . CYS A 1 73 ? -4.203 -8.141 -4.988 1 98.38 73 CYS A C 1
ATOM 556 O O . CYS A 1 73 ? -3.611 -7.688 -5.969 1 98.38 73 CYS A O 1
ATOM 558 N N . ALA A 1 74 ? -4.121 -9.367 -4.715 1 97.12 74 ALA A N 1
ATOM 559 C CA . ALA A 1 74 ? -3.359 -10.359 -5.469 1 97.12 74 ALA A CA 1
ATOM 560 C C . ALA A 1 74 ? -3.988 -11.742 -5.352 1 97.12 74 ALA A C 1
ATOM 562 O O . ALA A 1 74 ? -4.684 -12.039 -4.375 1 97.12 74 ALA A O 1
ATOM 563 N N . ARG A 1 75 ? -3.707 -12.477 -6.496 1 94.19 75 ARG A N 1
ATOM 564 C CA . ARG A 1 75 ? -3.922 -13.914 -6.359 1 94.19 75 ARG A CA 1
ATOM 565 C C . ARG A 1 75 ? -2.76 -14.57 -5.621 1 94.19 75 ARG A C 1
ATOM 567 O O . ARG A 1 75 ? -1.618 -14.531 -6.086 1 94.19 75 ARG A O 1
ATOM 574 N N . GLY A 1 76 ? -2.908 -14.953 -4.332 1 92.56 76 GLY A N 1
ATOM 575 C CA . GLY A 1 76 ? -1.834 -15.484 -3.506 1 92.56 76 GLY A CA 1
ATOM 576 C C . GLY A 1 76 ? -1.354 -14.508 -2.449 1 92.56 76 GLY A C 1
ATOM 577 O O . GLY A 1 76 ? -1.994 -13.484 -2.209 1 92.56 76 GLY A O 1
ATOM 578 N N . ASP A 1 77 ? -0.155 -14.789 -1.931 1 93.81 77 ASP A N 1
ATOM 579 C CA . ASP A 1 77 ? 0.313 -14.008 -0.79 1 93.81 77 ASP A CA 1
ATOM 580 C C . ASP A 1 77 ? 1.205 -12.859 -1.244 1 93.81 77 ASP A C 1
ATOM 582 O O . ASP A 1 77 ? 1.831 -12.93 -2.305 1 93.81 77 ASP A O 1
ATOM 586 N N . PHE A 1 78 ? 1.2 -11.867 -0.525 1 97.06 78 PHE A N 1
ATOM 587 C CA . PHE A 1 78 ? 2.18 -10.789 -0.622 1 97.06 78 PHE A CA 1
ATOM 588 C C . PHE A 1 78 ? 2.648 -10.359 0.762 1 97.06 78 PHE A C 1
ATOM 590 O O . PHE A 1 78 ? 2.002 -10.664 1.766 1 97.06 78 PHE A O 1
ATOM 597 N N . SER A 1 79 ? 3.824 -9.805 0.8 1 97.44 79 SER A N 1
ATOM 598 C CA . SER A 1 79 ? 4.398 -9.234 2.016 1 97.44 79 SER A CA 1
ATOM 599 C C . SER A 1 79 ? 4.332 -7.711 1.999 1 97.44 79 SER A C 1
ATOM 601 O O . SER A 1 79 ? 4.465 -7.09 0.942 1 97.44 79 SER A O 1
ATOM 603 N N . TYR A 1 80 ? 4.082 -7.117 3.174 1 97.81 80 TYR A N 1
ATOM 604 C CA . TYR A 1 80 ? 3.898 -5.672 3.154 1 97.81 80 TYR A CA 1
ATOM 605 C C . TYR A 1 80 ? 4.359 -5.043 4.465 1 97.81 80 TYR A C 1
ATOM 607 O O . TYR A 1 80 ? 4.324 -5.688 5.516 1 97.81 80 TYR A O 1
ATOM 615 N N . ILE A 1 81 ? 4.812 -3.807 4.387 1 97.44 81 ILE A N 1
ATOM 616 C CA . ILE A 1 81 ? 5.082 -2.9 5.496 1 97.44 81 ILE A CA 1
ATOM 617 C C . ILE A 1 81 ? 4.512 -1.519 5.184 1 97.44 81 ILE A C 1
ATOM 619 O O . ILE A 1 81 ? 4.824 -0.933 4.145 1 97.44 81 ILE A O 1
ATOM 623 N N . THR A 1 82 ? 3.594 -1.058 6.004 1 96 82 THR A N 1
ATOM 624 C CA . THR A 1 82 ? 2.898 0.193 5.719 1 96 82 THR A CA 1
ATOM 625 C C . THR A 1 82 ? 2.824 1.069 6.965 1 96 82 THR A C 1
ATOM 627 O O . THR A 1 82 ? 2.863 0.563 8.086 1 96 82 THR A O 1
ATOM 630 N N . THR A 1 83 ? 2.781 2.324 6.727 1 91.81 83 THR A N 1
ATOM 631 C CA . THR A 1 83 ? 2.529 3.295 7.785 1 91.81 83 THR A CA 1
ATOM 632 C C . THR A 1 83 ? 1.078 3.766 7.754 1 91.81 83 THR A C 1
ATOM 634 O O . THR A 1 83 ? 0.677 4.492 6.844 1 91.81 83 THR A O 1
ATOM 637 N N . THR A 1 84 ? 0.344 3.383 8.688 1 91.81 84 THR A N 1
ATOM 638 C CA . THR A 1 84 ? -1.086 3.668 8.688 1 91.81 84 THR A CA 1
ATOM 639 C C . THR A 1 84 ? -1.678 3.467 10.078 1 91.81 84 THR A C 1
ATOM 641 O O . THR A 1 84 ? -1.048 2.855 10.945 1 91.81 84 THR A O 1
ATOM 644 N N . ARG A 1 85 ? -2.82 4.02 10.32 1 91.06 85 ARG A N 1
ATOM 645 C CA . ARG A 1 85 ? -3.48 3.826 11.602 1 91.06 85 ARG A CA 1
ATOM 646 C C . ARG A 1 85 ? -4.691 2.912 11.469 1 91.06 85 ARG A C 1
ATOM 648 O O . ARG A 1 85 ? -5.227 2.426 12.461 1 91.06 85 ARG A O 1
ATOM 655 N N . LEU A 1 86 ? -5.18 2.73 10.336 1 94.5 86 LEU A N 1
ATOM 656 C CA . LEU A 1 86 ? -6.348 1.906 10.047 1 94.5 86 LEU A CA 1
ATOM 657 C C . LEU A 1 86 ? -6.078 0.977 8.867 1 94.5 86 LEU A C 1
ATOM 659 O O . LEU A 1 86 ? -5.633 1.424 7.805 1 94.5 86 LEU A O 1
ATOM 663 N N . TYR A 1 87 ? -6.285 -0.347 9.086 1 96.94 87 TYR A N 1
ATOM 664 C CA . TYR A 1 87 ? -5.949 -1.297 8.031 1 96.94 87 TYR A CA 1
ATOM 665 C C . TYR A 1 87 ? -6.691 -2.613 8.227 1 96.94 87 TYR A C 1
ATOM 667 O O . TYR A 1 87 ? -7.188 -2.898 9.32 1 96.94 87 TYR A O 1
ATOM 675 N N . CYS A 1 88 ? -6.777 -3.41 7.102 1 98.69 88 CYS A N 1
ATOM 676 C CA . CYS A 1 88 ? -7.344 -4.754 7.172 1 98.69 88 CYS A CA 1
ATOM 677 C C . CYS A 1 88 ? -6.883 -5.602 5.992 1 98.69 88 CYS A C 1
ATOM 679 O O . CYS A 1 88 ? -6.984 -5.18 4.84 1 98.69 88 CYS A O 1
ATOM 681 N N . LEU A 1 89 ? -6.309 -6.707 6.309 1 98.5 89 LEU A N 1
ATOM 682 C CA . LEU A 1 89 ? -6.102 -7.758 5.32 1 98.5 89 LEU A CA 1
ATOM 683 C C . LEU A 1 89 ? -7.254 -8.758 5.336 1 98.5 89 LEU A C 1
ATOM 685 O O . LEU A 1 89 ? -7.641 -9.25 6.398 1 98.5 89 LEU A O 1
ATOM 689 N N . GLN A 1 90 ? -7.816 -9.086 4.184 1 97.81 90 GLN A N 1
ATOM 690 C CA . GLN A 1 90 ? -8.883 -10.07 4.066 1 97.81 90 GLN A CA 1
ATOM 691 C C . GLN A 1 90 ? -8.617 -11.039 2.92 1 97.81 90 GLN A C 1
ATOM 693 O O . GLN A 1 90 ? -8.078 -10.648 1.882 1 97.81 90 GLN A O 1
ATOM 698 N N . SER A 1 91 ? -9.039 -12.234 3.105 1 96.75 91 SER A N 1
ATOM 699 C CA . SER A 1 91 ? -8.867 -13.281 2.105 1 96.75 91 SER A CA 1
ATOM 700 C C . SER A 1 91 ? -10.211 -13.906 1.732 1 96.75 91 SER A C 1
ATOM 702 O O . SER A 1 91 ? -11 -14.266 2.607 1 96.75 91 SER A O 1
ATOM 704 N N . VAL A 1 92 ? -10.469 -13.992 0.448 1 95.12 92 VAL A N 1
ATOM 705 C CA . VAL A 1 92 ?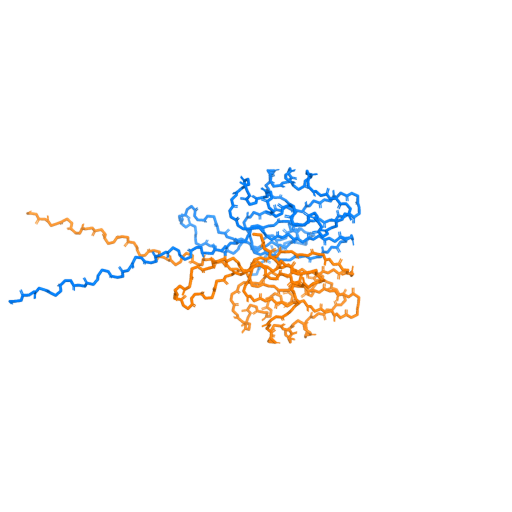 -11.609 -14.727 -0.094 1 95.12 92 VAL A CA 1
ATOM 706 C C . VAL A 1 92 ? -11.141 -15.656 -1.21 1 95.12 92 VAL A C 1
ATOM 708 O O . VAL A 1 92 ? -10.617 -15.203 -2.227 1 95.12 92 VAL A O 1
ATOM 711 N N . ALA A 1 93 ? -11.375 -16.953 -0.995 1 93.81 93 ALA A N 1
ATOM 712 C CA . ALA A 1 93 ? -10.836 -17.969 -1.906 1 93.81 93 ALA A CA 1
ATOM 713 C C . ALA A 1 93 ? -9.32 -17.828 -2.037 1 93.81 93 ALA A C 1
ATOM 715 O O . ALA A 1 93 ? -8.602 -17.891 -1.039 1 93.81 93 ALA A O 1
ATOM 716 N N . ASP A 1 94 ? -8.758 -17.547 -3.227 1 94.81 94 ASP A N 1
ATOM 717 C CA . ASP A 1 94 ? -7.312 -17.469 -3.424 1 94.81 94 ASP A CA 1
ATOM 718 C C . ASP A 1 94 ? -6.871 -16.016 -3.59 1 94.81 94 ASP A C 1
ATOM 720 O O . ASP A 1 94 ? -5.734 -15.742 -3.99 1 94.81 94 ASP A O 1
ATOM 724 N N . ILE A 1 95 ? -7.848 -15.109 -3.266 1 96.5 95 ILE A N 1
ATOM 725 C CA . ILE A 1 95 ? -7.559 -13.688 -3.434 1 96.5 95 ILE A CA 1
ATOM 726 C C . ILE A 1 95 ? -7.324 -13.047 -2.068 1 96.5 95 ILE A C 1
ATOM 728 O O . ILE A 1 95 ? -8.094 -13.266 -1.131 1 96.5 95 ILE A O 1
ATOM 732 N N . ASN A 1 96 ? -6.281 -12.336 -1.943 1 97.69 96 ASN A N 1
ATOM 733 C CA . ASN A 1 96 ? -5.98 -11.516 -0.772 1 97.69 96 ASN A CA 1
ATOM 734 C C . ASN A 1 96 ? -6.004 -10.031 -1.106 1 97.69 96 ASN A C 1
ATOM 736 O O . ASN A 1 96 ? -5.422 -9.602 -2.105 1 97.69 96 ASN A O 1
ATOM 740 N N . CYS A 1 97 ? -6.707 -9.242 -0.272 1 98.56 97 CYS A N 1
ATOM 741 C CA . CYS A 1 97 ? -6.68 -7.793 -0.413 1 98.56 97 CYS A CA 1
ATOM 742 C C . CYS A 1 97 ? -6.316 -7.125 0.907 1 98.56 97 CYS A C 1
ATOM 744 O O . CYS A 1 97 ? -6.75 -7.566 1.972 1 98.56 97 CYS A O 1
ATOM 746 N N . TYR A 1 98 ? -5.48 -6.168 0.812 1 98.75 98 TYR A N 1
ATOM 747 C CA . TYR A 1 98 ? -5.082 -5.324 1.933 1 98.75 98 TYR A CA 1
ATOM 748 C C . TYR A 1 98 ? -5.5 -3.875 1.702 1 98.75 98 TYR A C 1
ATOM 750 O O . TYR A 1 98 ? -5.148 -3.275 0.685 1 98.75 98 TYR A O 1
ATOM 758 N N . ALA A 1 99 ? -6.332 -3.346 2.57 1 98.75 99 ALA A N 1
ATOM 759 C CA . ALA A 1 99 ? -6.781 -1.956 2.535 1 98.75 99 ALA A CA 1
ATOM 760 C C . ALA A 1 99 ? -6.289 -1.188 3.76 1 98.75 99 ALA A C 1
ATOM 762 O O . ALA A 1 99 ? -6.281 -1.721 4.871 1 98.75 99 ALA A O 1
ATOM 763 N N . PHE A 1 100 ? -5.816 0.034 3.471 1 97.19 100 PHE A N 1
ATOM 764 C CA . PHE A 1 100 ? -5.352 0.806 4.617 1 97.19 100 PHE A CA 1
ATOM 765 C C . PHE A 1 100 ? -5.461 2.301 4.344 1 97.19 100 PHE A C 1
ATOM 767 O O . PHE A 1 100 ? -5.379 2.734 3.193 1 97.19 100 PHE A O 1
ATOM 774 N N . LEU A 1 101 ? -5.707 3.08 5.391 1 95.38 101 LEU A N 1
ATOM 775 C CA . LEU A 1 101 ? -5.898 4.523 5.34 1 95.38 101 LEU A CA 1
ATOM 776 C C . LEU A 1 101 ? -4.602 5.23 4.961 1 95.38 101 LEU A C 1
ATOM 778 O O . LEU A 1 101 ? -3.539 4.922 5.504 1 95.38 101 LEU A O 1
ATOM 782 N N . ALA A 1 102 ? -4.789 6.121 3.91 1 91.38 102 ALA A N 1
ATOM 783 C CA . ALA A 1 102 ? -3.668 6.98 3.545 1 91.38 102 ALA A CA 1
ATOM 784 C C . ALA A 1 102 ? -3.574 8.188 4.473 1 91.38 102 ALA A C 1
ATOM 786 O O . ALA A 1 102 ? -4.535 8.945 4.609 1 91.38 102 ALA A O 1
ATOM 787 N N . ASP A 1 103 ? -2.74 8.328 5.297 1 73.25 103 ASP A N 1
ATOM 788 C CA . ASP A 1 103 ? -2.666 9.445 6.234 1 73.25 103 ASP A CA 1
ATOM 789 C C . ASP A 1 103 ? -2.223 10.727 5.527 1 73.25 103 ASP A C 1
ATOM 791 O O . ASP A 1 103 ? -1.046 11.094 5.578 1 73.25 103 ASP A O 1
ATOM 795 N N . ILE A 1 104 ? -3.15 11.266 4.727 1 58.56 104 ILE A N 1
ATOM 796 C CA . ILE A 1 104 ? -2.826 12.469 3.973 1 58.56 104 ILE A CA 1
ATOM 797 C C . ILE A 1 104 ? -3.006 13.695 4.863 1 58.56 104 ILE A C 1
ATOM 799 O O . ILE A 1 104 ? -3.979 13.789 5.617 1 58.56 104 ILE A O 1
ATOM 803 N N . GLN A 1 105 ? -2 14.312 5.188 1 46.53 105 GLN A N 1
ATOM 804 C CA . GLN A 1 105 ? -2.107 15.555 5.945 1 46.53 105 GLN A CA 1
ATOM 805 C C . GLN A 1 105 ? -2.873 16.609 5.156 1 46.53 105 GLN A C 1
ATOM 807 O O . GLN A 1 105 ? -2.607 16.828 3.969 1 46.53 105 GLN A O 1
ATOM 812 N N . ARG A 1 106 ? -4.18 16.641 5.391 1 41.56 106 ARG A N 1
ATOM 813 C CA . ARG A 1 106 ? -4.809 17.859 4.887 1 41.56 106 ARG A CA 1
ATOM 814 C C . ARG A 1 106 ? -4.047 19.094 5.344 1 41.56 106 ARG A C 1
ATOM 816 O O . ARG A 1 106 ? -3.756 19.25 6.535 1 41.56 106 ARG A O 1
ATOM 823 N N . THR A 1 107 ? -3.078 19.453 4.543 1 35.59 107 THR A N 1
ATOM 824 C CA . THR A 1 107 ? -2.586 20.766 4.945 1 35.59 107 THR A CA 1
ATOM 825 C C . THR A 1 107 ? -3.746 21.703 5.273 1 35.59 107 THR A C 1
ATOM 827 O O . THR A 1 107 ? -4.578 21.984 4.41 1 35.59 107 THR A O 1
ATOM 830 N N . GLU A 1 108 ? -4.297 21.516 6.309 1 36.81 108 GLU A N 1
ATOM 831 C CA . GLU A 1 108 ? -5.215 22.609 6.656 1 36.81 108 GLU A CA 1
ATOM 832 C C . GLU A 1 108 ? -4.621 23.969 6.301 1 36.81 108 GLU A C 1
ATOM 834 O O . GLU A 1 108 ? -3.402 24.141 6.34 1 36.81 108 GLU A O 1
ATOM 839 N N . ASN A 1 109 ? -5.324 24.766 5.566 1 34.47 109 ASN A N 1
ATOM 840 C CA . ASN A 1 109 ? -5.094 26.188 5.277 1 34.47 109 ASN A CA 1
ATOM 841 C C . ASN A 1 109 ? -4.387 26.875 6.438 1 34.47 109 ASN A C 1
ATOM 843 O O . ASN A 1 109 ? -4.945 27 7.527 1 34.47 109 ASN A O 1
ATOM 847 N N . MET A 1 110 ? -3.109 26.75 6.48 1 33.84 110 MET A N 1
ATOM 848 C CA . MET A 1 110 ? -2.5 27.688 7.422 1 33.84 110 MET A CA 1
ATOM 849 C C . MET A 1 110 ? -3.199 29.047 7.371 1 33.84 110 MET A C 1
ATOM 851 O O . MET A 1 110 ? -3.445 29.578 6.289 1 33.84 110 MET A O 1
ATOM 855 N N . PRO A 1 111 ? -3.771 29.406 8.352 1 35.59 111 PRO A N 1
ATOM 856 C CA . PRO A 1 111 ? -4.395 30.734 8.266 1 35.59 111 PRO A CA 1
ATOM 857 C C . PRO A 1 111 ? -3.482 31.781 7.629 1 35.59 111 PRO A C 1
ATOM 859 O O . PRO A 1 111 ? -2.258 31.703 7.766 1 35.59 111 PRO A O 1
ATOM 862 N N . GLU A 1 112 ? -3.811 32.344 6.535 1 39.28 112 GLU A N 1
ATOM 863 C CA . GLU A 1 112 ? -3.137 33.469 5.941 1 39.28 112 GLU A CA 1
ATOM 864 C C . GLU A 1 112 ? -2.549 34.406 7.016 1 39.28 112 GLU A C 1
ATOM 866 O O . GLU A 1 112 ? -3.215 34.688 8.008 1 39.28 112 GLU A O 1
ATOM 871 N N . PRO A 1 113 ? -1.248 34.406 7.164 1 38.78 113 PRO A N 1
ATOM 872 C CA . PRO A 1 113 ? -0.729 35.344 8.148 1 38.78 113 PRO A CA 1
ATOM 873 C C . PRO A 1 113 ? -1.487 36.688 8.148 1 38.78 113 PRO A C 1
ATOM 875 O O . PRO A 1 113 ? -1.89 37.156 7.086 1 38.78 113 PRO A O 1
ATOM 878 N N . HIS A 1 114 ? -2.205 36.938 9.117 1 43.44 114 HIS A N 1
ATOM 879 C CA . HIS A 1 114 ? -2.877 38.219 9.305 1 43.44 114 HIS A CA 1
ATOM 880 C C . HIS A 1 114 ? -1.967 39.375 8.922 1 43.44 114 HIS A C 1
ATOM 882 O O . HIS A 1 114 ? -0.853 39.5 9.43 1 43.44 114 HIS A O 1
ATOM 888 N N . LYS A 1 115 ? -1.937 39.875 7.656 1 46.56 115 LYS A N 1
ATOM 889 C CA . LYS A 1 115 ? -1.249 41.094 7.242 1 46.56 115 LYS A CA 1
ATOM 890 C C . LYS A 1 115 ? -1.369 42.188 8.305 1 46.56 115 LYS A C 1
ATOM 892 O O . LYS A 1 115 ? -2.477 42.531 8.719 1 46.56 115 LYS A O 1
ATOM 897 N N . PRO A 1 116 ? -0.284 42.531 8.945 1 46.16 116 PRO A N 1
ATOM 898 C CA . PRO A 1 116 ? -0.363 43.625 9.891 1 46.16 116 PRO A CA 1
ATOM 899 C C . PRO A 1 116 ? -0.994 44.875 9.273 1 46.16 116 PRO A C 1
ATOM 901 O O . PRO A 1 116 ? -0.639 45.281 8.164 1 46.16 116 PRO A O 1
ATOM 904 N N . ARG A 1 117 ? -2.246 45.281 9.602 1 47.22 117 ARG A N 1
ATOM 905 C CA . ARG A 1 117 ? -2.852 46.562 9.195 1 47.22 117 ARG A CA 1
ATOM 906 C C . ARG A 1 117 ? -1.894 47.719 9.422 1 47.22 117 ARG A C 1
ATOM 908 O O . ARG A 1 117 ? -1.391 47.906 10.531 1 47.22 117 ARG A O 1
ATOM 915 N N . THR A 1 118 ? -1.097 48 8.461 1 46.59 118 THR A N 1
ATOM 916 C CA . THR A 1 118 ? -0.343 49.25 8.492 1 46.59 118 THR A CA 1
ATOM 917 C C . THR A 1 118 ? -1.205 50.375 9.031 1 46.59 118 THR A C 1
ATOM 919 O O . THR A 1 118 ? -2.234 50.719 8.445 1 46.59 118 THR A O 1
ATOM 922 N N . ARG A 1 119 ? -1.106 50.781 10.266 1 45.62 119 ARG A N 1
ATOM 923 C CA . ARG A 1 119 ? -1.697 52 10.859 1 45.62 119 ARG A CA 1
ATOM 924 C C . ARG A 1 119 ? -1.426 53.219 10 1 45.62 119 ARG A C 1
ATOM 926 O O . ARG A 1 119 ? -0.273 53.531 9.688 1 45.62 119 ARG A O 1
ATOM 933 N N . ALA A 1 120 ? -2.309 53.562 9.117 1 50.81 120 ALA A N 1
ATOM 934 C CA . ALA A 1 120 ? -2.219 54.875 8.508 1 50.81 120 ALA A CA 1
ATOM 935 C C . ALA A 1 120 ? -1.909 55.969 9.555 1 50.81 120 ALA A C 1
ATOM 937 O O . ALA A 1 120 ? -2.613 56.062 10.555 1 50.81 120 ALA A O 1
ATOM 938 N N . HIS A 1 121 ? -0.658 56.469 9.734 1 38.22 121 HIS A N 1
ATOM 939 C CA . HIS A 1 121 ? -0.488 57.781 10.359 1 38.22 121 HIS A CA 1
ATOM 940 C C . HIS A 1 121 ? -1.272 58.875 9.609 1 38.22 121 HIS A C 1
ATOM 942 O O . HIS A 1 121 ? -1.368 58.812 8.383 1 38.22 121 HIS A O 1
ATOM 948 N N . MET B 1 1 ? -17.719 12.852 -16.062 1 18.14 1 MET B N 1
ATOM 949 C CA . MET B 1 1 ? -17.5 11.555 -16.688 1 18.14 1 MET B CA 1
ATOM 950 C C . MET B 1 1 ? -16.016 11.305 -16.938 1 18.14 1 MET B C 1
ATOM 952 O O . MET B 1 1 ? -15.367 12.062 -17.641 1 18.14 1 MET B O 1
ATOM 956 N N . ILE B 1 2 ? -15.148 10.773 -15.906 1 27.17 2 ILE B N 1
ATOM 957 C CA . ILE B 1 2 ? -13.695 10.75 -15.977 1 27.17 2 ILE B CA 1
ATOM 958 C C . ILE B 1 2 ? -13.25 9.945 -17.188 1 27.17 2 ILE B C 1
ATOM 960 O O . ILE B 1 2 ? -13.633 8.781 -17.344 1 27.17 2 ILE B O 1
ATOM 964 N N . ASP B 1 3 ? -13 10.531 -18.156 1 28.78 3 ASP B N 1
ATOM 965 C CA . ASP B 1 3 ? -12.664 9.945 -19.453 1 28.78 3 ASP B CA 1
ATOM 966 C C . ASP B 1 3 ? -11.375 9.141 -19.359 1 28.78 3 ASP B C 1
ATOM 968 O O . ASP B 1 3 ? -10.281 9.703 -19.391 1 28.78 3 ASP B O 1
ATOM 972 N N . CYS B 1 4 ? -11.219 8.203 -18.406 1 35.53 4 CYS B N 1
ATOM 973 C CA . CYS B 1 4 ? -10.031 7.363 -18.547 1 35.53 4 CYS B CA 1
ATOM 974 C C . CYS B 1 4 ? -10.109 6.527 -19.828 1 35.53 4 CYS B C 1
ATOM 976 O O . CYS B 1 4 ? -11.141 5.934 -20.125 1 35.53 4 CYS B O 1
ATOM 978 N N . ASN B 1 5 ? -9.531 6.969 -20.797 1 32.38 5 ASN B N 1
ATOM 979 C CA . ASN B 1 5 ? -9.391 6.105 -21.969 1 32.38 5 ASN B CA 1
ATOM 980 C C . ASN B 1 5 ? -8.938 4.703 -21.578 1 32.38 5 ASN B C 1
ATOM 982 O O . ASN B 1 5 ? -8.234 4.531 -20.578 1 32.38 5 ASN B O 1
ATOM 986 N N . PRO B 1 6 ? -9.258 3.512 -22.297 1 35.06 6 PRO B N 1
ATOM 987 C CA . PRO B 1 6 ? -9.078 2.088 -22.016 1 35.06 6 PRO B CA 1
ATOM 988 C C . PRO B 1 6 ? -7.73 1.784 -21.359 1 35.06 6 PRO B C 1
ATOM 990 O O . PRO B 1 6 ? -7.691 1.242 -20.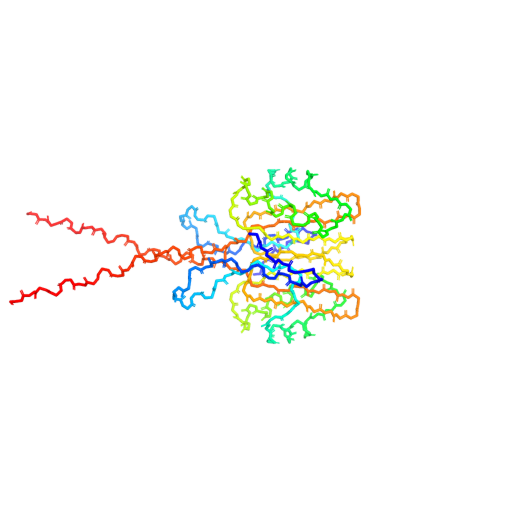25 1 35.06 6 PRO B O 1
ATOM 993 N N . PRO B 1 7 ? -6.555 0.965 -22.109 1 37.5 7 PRO B N 1
ATOM 994 C CA . PRO B 1 7 ? -5.664 0.073 -21.359 1 37.5 7 PRO B CA 1
ATOM 995 C C . PRO B 1 7 ? -4.871 0.804 -20.281 1 37.5 7 PRO B C 1
ATOM 997 O O . PRO B 1 7 ? -4.027 0.198 -19.609 1 37.5 7 PRO B O 1
ATOM 1000 N N . ASP B 1 8 ? -4.844 2.02 -20.25 1 31.94 8 ASP B N 1
ATOM 1001 C CA . ASP B 1 8 ? -3.836 2.926 -19.703 1 31.94 8 ASP B CA 1
ATOM 1002 C C . ASP B 1 8 ? -4.082 3.189 -18.219 1 31.94 8 ASP B C 1
ATOM 1004 O O . ASP B 1 8 ? -5.227 3.174 -17.75 1 31.94 8 ASP B O 1
ATOM 1008 N N . LYS B 1 9 ? -2.98 3.277 -17.469 1 38.5 9 LYS B N 1
ATOM 1009 C CA . LYS B 1 9 ? -2.727 3.586 -16.062 1 38.5 9 LYS B CA 1
ATOM 1010 C C . LYS B 1 9 ? -3.457 4.855 -15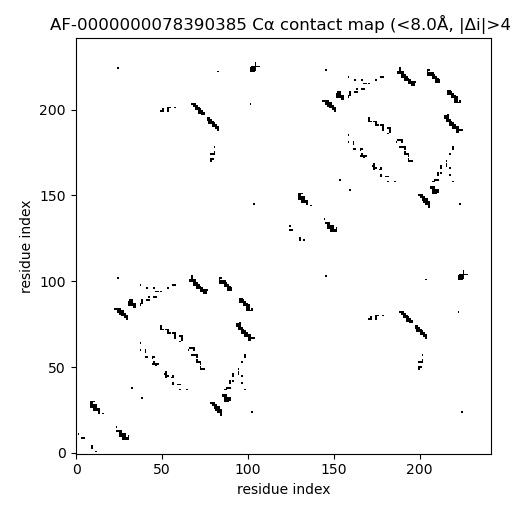.641 1 38.5 9 LYS B C 1
ATOM 1012 O O . LYS B 1 9 ? -3.17 5.941 -16.141 1 38.5 9 LYS B O 1
ATOM 1017 N N . CYS B 1 10 ? -4.758 4.918 -15.539 1 40.03 10 CYS B N 1
ATOM 1018 C CA . CYS B 1 10 ? -5.469 6.16 -15.273 1 40.03 10 CYS B CA 1
ATOM 1019 C C . CYS B 1 10 ? -5.082 6.727 -13.914 1 40.03 10 CYS B C 1
ATOM 1021 O O . CYS B 1 10 ? -5.184 6.039 -12.891 1 40.03 10 CYS B O 1
ATOM 1023 N N . VAL B 1 11 ? -4.121 7.547 -13.945 1 38.59 11 VAL B N 1
ATOM 1024 C CA . VAL B 1 11 ? -3.857 8.398 -12.789 1 38.59 11 VAL B CA 1
ATOM 1025 C C . VAL B 1 11 ? -5.023 9.367 -12.578 1 38.59 11 VAL B C 1
ATOM 1027 O O . VAL B 1 11 ? -5.371 10.133 -13.484 1 38.59 11 VAL B O 1
ATOM 1030 N N . VAL B 1 12 ? -5.992 9.023 -11.969 1 40.09 12 VAL B N 1
ATOM 1031 C CA . VAL B 1 12 ? -7 10.023 -11.641 1 40.09 12 VAL B CA 1
ATOM 1032 C C . VAL B 1 12 ? -6.434 11.023 -10.633 1 40.09 12 VAL B C 1
ATOM 1034 O O . VAL B 1 12 ? -5.922 10.633 -9.578 1 40.09 12 VAL B O 1
ATOM 1037 N N . LYS B 1 13 ? -6.16 12.25 -11.234 1 39.5 13 LYS B N 1
ATOM 1038 C CA . LYS B 1 13 ? -5.691 13.32 -10.367 1 39.5 13 LYS B CA 1
ATOM 1039 C C . LYS B 1 13 ? -6.824 13.852 -9.484 1 39.5 13 LYS B C 1
ATOM 1041 O O . LYS B 1 13 ? -7.945 14.047 -9.961 1 39.5 13 LYS B O 1
ATOM 1046 N N . ARG B 1 14 ? -6.867 13.586 -8.336 1 38.28 14 ARG B N 1
ATOM 1047 C CA . ARG B 1 14 ? -7.766 14.32 -7.449 1 38.28 14 ARG B CA 1
ATOM 1048 C C . ARG B 1 14 ? -7.473 15.82 -7.492 1 38.28 14 ARG B C 1
ATOM 1050 O O . ARG B 1 14 ? -6.324 16.234 -7.672 1 38.28 14 ARG B O 1
ATOM 1057 N N . ASP B 1 15 ? -8.531 16.641 -7.93 1 33.94 15 ASP B N 1
ATOM 1058 C CA . ASP B 1 15 ? -8.453 18.094 -8.062 1 33.94 15 ASP B CA 1
ATOM 1059 C C . ASP B 1 15 ? -7.738 18.719 -6.871 1 33.94 15 ASP B C 1
ATOM 1061 O O . ASP B 1 15 ? -8.25 18.688 -5.75 1 33.94 15 ASP B O 1
ATOM 1065 N N . ALA B 1 16 ? -6.488 18.5 -6.688 1 34.47 16 ALA B N 1
ATOM 1066 C CA . ALA B 1 16 ? -5.879 19.453 -5.77 1 34.47 16 ALA B CA 1
ATOM 1067 C C . ALA B 1 16 ? -6.164 20.891 -6.211 1 34.47 16 ALA B C 1
ATOM 1069 O O . ALA B 1 16 ? -6.309 21.156 -7.406 1 34.47 16 ALA B O 1
ATOM 1070 N N . SER B 1 17 ? -6.828 21.609 -5.469 1 32.59 17 SER B N 1
ATOM 1071 C CA . SER B 1 17 ? -6.863 23.047 -5.723 1 32.59 17 SER B CA 1
ATOM 1072 C C . SER B 1 17 ? -5.512 23.547 -6.219 1 32.59 17 SER B C 1
ATOM 1074 O O . SER B 1 17 ? -4.465 23.078 -5.77 1 32.59 17 SER B O 1
ATOM 1076 N N . ASP B 1 18 ? -5.352 24.094 -7.406 1 35.31 18 ASP B N 1
ATOM 1077 C CA . ASP B 1 18 ? -4.316 24.781 -8.172 1 35.31 18 ASP B CA 1
ATOM 1078 C C . ASP B 1 18 ? -3.389 25.578 -7.25 1 35.31 18 ASP B C 1
ATOM 1080 O O . ASP B 1 18 ? -2.512 26.312 -7.719 1 35.31 18 ASP B O 1
ATOM 1084 N N . ASN B 1 19 ? -3.852 26.203 -6.219 1 34.19 19 ASN B N 1
ATOM 1085 C CA . ASN B 1 19 ? -2.938 27.281 -5.898 1 34.19 19 ASN B CA 1
ATOM 1086 C C . ASN B 1 19 ? -1.527 26.781 -5.625 1 34.19 19 ASN B C 1
ATOM 1088 O O . ASN B 1 19 ? -0.558 27.266 -6.207 1 34.19 19 ASN B O 1
ATOM 1092 N N . VAL B 1 20 ? -0.928 26.797 -4.234 1 35.97 20 VAL B N 1
ATOM 1093 C CA . VAL B 1 20 ? 0.467 26.844 -3.809 1 35.97 20 VAL B CA 1
ATOM 1094 C C . VAL B 1 20 ? 1.109 25.484 -3.996 1 35.97 20 VAL B C 1
ATOM 1096 O O . VAL B 1 20 ? 0.41 24.469 -4.117 1 35.97 20 VAL B O 1
ATOM 1099 N N . GLY B 1 21 ? 2.514 25.234 -4.23 1 37.59 21 GLY B N 1
ATOM 1100 C CA . GLY B 1 21 ? 3.611 24.281 -4.312 1 37.59 21 GLY B CA 1
ATOM 1101 C C . GLY B 1 21 ? 3.328 22.984 -3.588 1 37.59 21 GLY B C 1
ATOM 1102 O O . GLY B 1 21 ? 4.254 22.266 -3.199 1 37.59 21 GLY B O 1
ATOM 1103 N N . ILE B 1 22 ? 2.176 22.875 -3.084 1 44.47 22 ILE B N 1
ATOM 1104 C CA . ILE B 1 22 ? 1.967 21.703 -2.24 1 44.47 22 ILE B CA 1
ATOM 1105 C C . ILE B 1 22 ? 1.761 20.469 -3.115 1 44.47 22 ILE B C 1
ATOM 1107 O O . ILE B 1 22 ? 0.831 20.422 -3.924 1 44.47 22 ILE B O 1
ATOM 1111 N N . THR B 1 23 ? 2.814 19.891 -3.539 1 52.97 23 THR B N 1
ATOM 1112 C CA . THR B 1 23 ? 2.709 18.594 -4.211 1 52.97 23 THR B CA 1
ATOM 1113 C C . THR B 1 23 ? 1.637 17.734 -3.559 1 52.97 23 THR B C 1
ATOM 1115 O O . THR B 1 23 ? 1.708 17.438 -2.361 1 52.97 23 THR B O 1
ATOM 1118 N N . VAL B 1 24 ? 0.436 17.703 -4.199 1 65 24 VAL B N 1
ATOM 1119 C CA . VAL B 1 24 ? -0.766 17.047 -3.697 1 65 24 VAL B CA 1
ATOM 1120 C C . VAL B 1 24 ? -0.736 15.57 -4.066 1 65 24 VAL B C 1
ATOM 1122 O O . VAL B 1 24 ? -0.227 15.195 -5.125 1 65 24 VAL B O 1
ATOM 1125 N N . ALA B 1 25 ? -0.887 14.758 -3.158 1 78.5 25 ALA B N 1
ATOM 1126 C CA . ALA B 1 25 ? -1.054 13.328 -3.385 1 78.5 25 ALA B CA 1
ATOM 1127 C C . ALA B 1 25 ? -2.096 13.055 -4.469 1 78.5 25 ALA B C 1
ATOM 1129 O O . ALA B 1 25 ? -3.062 13.812 -4.605 1 78.5 25 ALA B O 1
ATOM 1130 N N . GLU B 1 26 ? -1.804 12.102 -5.387 1 86.62 26 GLU B N 1
ATOM 1131 C CA . GLU B 1 26 ? -2.699 11.648 -6.445 1 86.62 26 GLU B CA 1
ATOM 1132 C C . GLU B 1 26 ? -3.117 10.195 -6.227 1 86.62 26 GLU B C 1
ATOM 1134 O O . GLU B 1 26 ? -2.395 9.422 -5.59 1 86.62 26 GLU B O 1
ATOM 1139 N N . VAL B 1 27 ? -4.301 9.938 -6.785 1 91.31 27 VAL B N 1
ATOM 1140 C CA . VAL B 1 27 ? -4.734 8.547 -6.793 1 91.31 27 VAL B CA 1
ATOM 1141 C C . VAL B 1 27 ? -4.066 7.805 -7.945 1 91.31 27 VAL B C 1
ATOM 1143 O O . VAL B 1 27 ? -4.23 8.172 -9.109 1 91.31 27 VAL B O 1
ATOM 1146 N N . ILE B 1 28 ? -3.326 6.766 -7.66 1 92.44 28 ILE B N 1
ATOM 1147 C CA . ILE B 1 28 ? -2.572 5.98 -8.633 1 92.44 28 ILE B CA 1
ATOM 1148 C C . ILE B 1 28 ? -3.209 4.605 -8.797 1 92.44 28 ILE B C 1
ATOM 1150 O O . ILE B 1 28 ? -3.229 3.809 -7.855 1 92.44 28 ILE B O 1
ATOM 1154 N N . ASP B 1 29 ? -3.701 4.391 -9.953 1 95.69 29 ASP B N 1
ATOM 1155 C CA . ASP B 1 29 ? -4.207 3.068 -10.297 1 95.69 29 ASP B CA 1
ATOM 1156 C C . ASP B 1 29 ? -3.24 2.338 -11.227 1 95.69 29 ASP B C 1
ATOM 1158 O O . ASP B 1 29 ? -3.279 2.527 -12.445 1 95.69 29 ASP B O 1
ATOM 1162 N N . GLU B 1 30 ? -2.451 1.514 -10.656 1 95.06 30 GLU B N 1
ATOM 1163 C CA . GLU B 1 30 ? -1.521 0.635 -11.359 1 95.06 30 GLU B CA 1
ATOM 1164 C C . GLU B 1 30 ? -0.398 1.433 -12.016 1 95.06 30 GLU B C 1
ATOM 1166 O O . GLU B 1 30 ? 0.092 1.061 -13.086 1 95.06 30 GLU B O 1
ATOM 1171 N N . GLY B 1 31 ? -0.08 2.582 -11.492 1 90.38 31 GLY B N 1
ATOM 1172 C CA . GLY B 1 31 ? 1.064 3.328 -11.984 1 90.38 31 GLY B CA 1
ATOM 1173 C C . GLY B 1 31 ? 2.393 2.666 -11.672 1 90.38 31 GLY B C 1
ATOM 1174 O O . GLY B 1 31 ? 2.578 2.131 -10.578 1 90.38 31 GLY B O 1
ATOM 1175 N N . LYS B 1 32 ? 3.365 2.725 -12.602 1 90.94 32 LYS B N 1
ATOM 1176 C CA . LYS B 1 32 ? 4.562 1.899 -12.461 1 90.94 32 LYS B CA 1
ATOM 1177 C C . LYS B 1 32 ? 5.652 2.641 -11.688 1 90.94 32 LYS B C 1
ATOM 1179 O O . LYS B 1 32 ? 6.246 2.088 -10.766 1 90.94 32 LYS B O 1
ATOM 1184 N N . CYS B 1 33 ? 6.121 3.771 -12.211 1 97.06 33 CYS B N 1
ATOM 1185 C CA . CYS B 1 33 ? 7.211 4.438 -11.516 1 97.06 33 CYS B CA 1
ATOM 1186 C C . CYS B 1 33 ? 7.32 5.898 -11.938 1 97.06 33 CYS B C 1
ATOM 1188 O O . CYS B 1 33 ? 7.254 6.211 -13.125 1 97.06 33 CYS B O 1
ATOM 1190 N N . ASN B 1 34 ? 7.504 6.844 -10.898 1 95.94 34 ASN B N 1
ATOM 1191 C CA . ASN B 1 34 ? 7.684 8.242 -11.281 1 95.94 34 ASN B CA 1
ATOM 1192 C C . ASN B 1 34 ? 8.938 8.836 -10.648 1 95.94 34 ASN B C 1
ATOM 1194 O O . ASN B 1 34 ? 9.094 10.055 -10.602 1 95.94 34 ASN B O 1
ATOM 1198 N N . ASN B 1 35 ? 9.758 8.055 -10.062 1 96.94 35 ASN B N 1
ATOM 1199 C CA . ASN B 1 35 ? 10.945 8.539 -9.367 1 96.94 35 ASN B CA 1
ATOM 1200 C C . ASN B 1 35 ? 12.133 7.605 -9.578 1 96.94 35 ASN B C 1
ATOM 1202 O O . ASN B 1 35 ? 12.156 6.496 -9.039 1 96.94 35 ASN B O 1
ATOM 1206 N N . ASP B 1 36 ? 13.164 8.07 -10.266 1 97.62 36 ASP B N 1
ATOM 1207 C CA . ASP B 1 36 ? 14.312 7.246 -10.641 1 97.62 36 ASP B CA 1
ATOM 1208 C C . ASP B 1 36 ? 15.141 6.871 -9.422 1 97.62 36 ASP B C 1
ATOM 1210 O O . ASP B 1 36 ? 15.719 5.781 -9.367 1 97.62 36 ASP B O 1
ATOM 1214 N N . ALA B 1 37 ? 15.297 7.758 -8.477 1 98.56 37 ALA B N 1
ATOM 1215 C CA . ALA B 1 37 ? 16.047 7.441 -7.27 1 98.56 37 ALA B CA 1
ATOM 1216 C C . ALA B 1 37 ? 15.406 6.289 -6.504 1 98.56 37 ALA B C 1
ATOM 1218 O O . ALA B 1 37 ? 16.094 5.395 -6.016 1 98.56 37 ALA B O 1
ATOM 1219 N N . LEU B 1 38 ? 14.117 6.348 -6.418 1 98.62 38 LEU B N 1
ATOM 1220 C CA . LEU B 1 38 ? 13.406 5.254 -5.766 1 98.62 38 LEU B CA 1
ATOM 1221 C C . LEU B 1 38 ? 13.586 3.949 -6.535 1 98.62 38 LEU B C 1
ATOM 1223 O O . LEU B 1 38 ? 13.781 2.891 -5.934 1 98.62 38 LEU B O 1
ATOM 1227 N N . ARG B 1 39 ? 13.555 4.027 -7.805 1 98.62 39 ARG B N 1
ATOM 1228 C CA . ARG B 1 39 ? 13.781 2.855 -8.641 1 98.62 39 ARG B CA 1
ATOM 1229 C C . ARG B 1 39 ? 15.148 2.236 -8.352 1 98.62 39 ARG B C 1
ATOM 1231 O O . ARG B 1 39 ? 15.266 1.019 -8.211 1 98.62 39 ARG B O 1
ATOM 1238 N N . GLU B 1 40 ? 16.109 3.059 -8.258 1 98.62 40 GLU B N 1
ATOM 1239 C CA . GLU B 1 40 ? 17.469 2.572 -8.008 1 98.62 40 GLU B CA 1
ATOM 1240 C C . GLU B 1 40 ? 17.562 1.92 -6.633 1 98.62 40 GLU B C 1
ATOM 1242 O O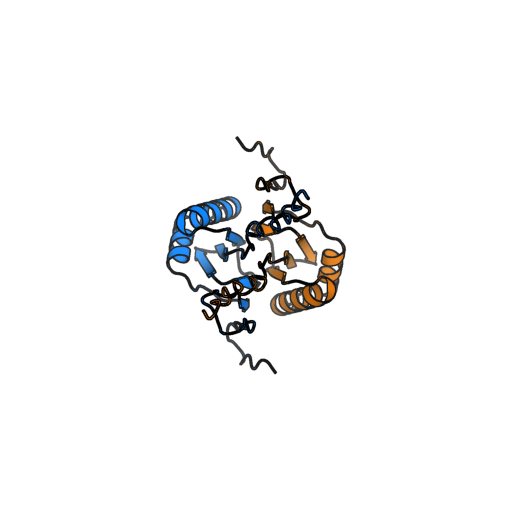 . GLU B 1 40 ? 18.219 0.88 -6.484 1 98.62 40 GLU B O 1
ATOM 1247 N N . ILE B 1 41 ? 17 2.58 -5.676 1 98.69 41 ILE B N 1
ATOM 1248 C CA . ILE B 1 41 ? 16.969 2.018 -4.328 1 98.69 41 ILE B CA 1
ATOM 1249 C C . ILE B 1 41 ? 16.359 0.623 -4.363 1 98.69 41 ILE B C 1
ATOM 1251 O O . ILE B 1 41 ? 16.891 -0.315 -3.764 1 98.69 41 ILE B O 1
ATOM 1255 N N . MET B 1 42 ? 15.273 0.453 -5.062 1 98.69 42 MET B N 1
ATOM 1256 C CA . MET B 1 42 ? 14.562 -0.823 -5.105 1 98.69 42 MET B CA 1
ATOM 1257 C C . MET B 1 42 ? 15.406 -1.89 -5.797 1 98.69 42 MET B C 1
ATOM 1259 O O . MET B 1 42 ? 15.516 -3.018 -5.312 1 98.69 42 MET B O 1
ATOM 1263 N N . LEU B 1 43 ? 16.047 -1.558 -6.852 1 98.19 43 LEU B N 1
ATOM 1264 C CA . LEU B 1 43 ? 16.875 -2.51 -7.582 1 98.19 43 LEU B CA 1
ATOM 1265 C C . LEU B 1 43 ? 18.047 -2.99 -6.723 1 98.19 43 LEU B C 1
ATOM 1267 O O . LEU B 1 43 ? 18.453 -4.148 -6.824 1 98.19 43 LEU B O 1
ATOM 1271 N N . GLU B 1 44 ? 18.484 -2.152 -5.91 1 98.12 44 GLU B N 1
ATOM 1272 C CA . GLU B 1 44 ? 19.609 -2.479 -5.047 1 98.12 44 GLU B CA 1
ATOM 1273 C C . GLU B 1 44 ? 19.203 -3.418 -3.92 1 98.12 44 GLU B C 1
ATOM 1275 O O . GLU B 1 44 ? 20.016 -4.191 -3.416 1 98.12 44 GLU B O 1
ATOM 1280 N N . HIS B 1 45 ? 17.938 -3.416 -3.504 1 98.31 45 HIS B N 1
ATOM 1281 C CA . HIS B 1 45 ? 17.594 -4.078 -2.254 1 98.31 45 HIS B CA 1
ATOM 1282 C C . HIS B 1 45 ? 16.562 -5.172 -2.482 1 98.31 45 HIS B C 1
ATOM 1284 O O . HIS B 1 45 ? 16.172 -5.879 -1.546 1 98.31 45 HIS B O 1
ATOM 1290 N N . MET B 1 46 ? 16.062 -5.312 -3.689 1 97.75 46 MET B N 1
ATOM 1291 C CA . MET B 1 46 ? 15.164 -6.422 -3.979 1 97.75 46 MET B CA 1
ATOM 1292 C C . MET B 1 46 ? 15.914 -7.75 -3.967 1 97.75 46 MET B C 1
ATOM 1294 O O . MET B 1 46 ? 17.047 -7.832 -4.434 1 97.75 46 MET B O 1
ATOM 1298 N N . SER B 1 47 ? 15.273 -8.766 -3.443 1 95.06 47 SER B N 1
ATOM 1299 C CA . SER B 1 47 ? 15.812 -10.117 -3.371 1 95.06 47 SER B CA 1
ATOM 1300 C C . SER B 1 47 ? 14.695 -11.156 -3.453 1 95.06 47 SER B C 1
ATOM 1302 O O . SER B 1 47 ? 13.516 -10.805 -3.484 1 95.06 47 SER B O 1
ATOM 1304 N N . GLN B 1 48 ? 15.109 -12.398 -3.42 1 94.62 48 GLN B N 1
ATOM 1305 C CA . GLN B 1 48 ? 14.141 -13.484 -3.49 1 94.62 48 GLN B CA 1
ATOM 1306 C C . GLN B 1 48 ? 13.375 -13.633 -2.176 1 94.62 48 GLN B C 1
ATOM 1308 O O . GLN B 1 48 ? 12.344 -14.305 -2.119 1 94.62 48 GLN B O 1
ATOM 1313 N N . ASN B 1 49 ? 13.977 -13.133 -1.152 1 95.88 49 ASN B N 1
ATOM 1314 C CA . ASN B 1 49 ? 13.273 -13.086 0.127 1 95.88 49 ASN B CA 1
ATOM 1315 C C . ASN B 1 49 ? 12.438 -11.812 0.261 1 95.88 49 ASN B C 1
ATOM 1317 O O . ASN B 1 49 ? 12.922 -10.789 0.747 1 95.88 49 ASN B O 1
ATOM 1321 N N . VAL B 1 50 ? 11.18 -11.906 -0.027 1 96.38 50 VAL B N 1
ATOM 1322 C CA . VAL B 1 50 ? 10.328 -10.727 -0.156 1 96.38 50 VAL B CA 1
ATOM 1323 C C . VAL B 1 50 ? 10.148 -10.07 1.208 1 96.38 50 VAL B C 1
ATOM 1325 O O . VAL B 1 50 ? 10 -8.844 1.3 1 96.38 50 VAL B O 1
ATOM 1328 N N . ARG B 1 51 ? 10.195 -10.82 2.295 1 95.69 51 ARG B N 1
ATOM 1329 C CA . ARG B 1 51 ? 10.031 -10.266 3.635 1 95.69 51 ARG B CA 1
ATOM 1330 C C . ARG B 1 51 ? 11.211 -9.375 4.004 1 95.69 51 ARG B C 1
ATOM 1332 O O . ARG B 1 51 ? 11.031 -8.305 4.602 1 95.69 51 ARG B O 1
ATOM 1339 N N . GLU B 1 52 ? 12.312 -9.852 3.602 1 95.56 52 GLU B N 1
ATOM 1340 C CA . GLU B 1 52 ? 13.508 -9.055 3.865 1 95.56 52 GLU B CA 1
ATOM 1341 C C . GLU B 1 52 ? 13.594 -7.852 2.928 1 95.56 52 GLU B C 1
ATOM 1343 O O . GLU B 1 52 ? 13.953 -6.75 3.352 1 95.56 52 GLU B O 1
ATOM 1348 N N . ALA B 1 53 ? 13.305 -8.062 1.732 1 97.25 53 ALA B N 1
ATOM 1349 C CA . ALA B 1 53 ? 13.406 -7.023 0.71 1 97.25 53 ALA B CA 1
ATOM 1350 C C . ALA B 1 53 ? 12.531 -5.824 1.061 1 97.25 53 ALA B C 1
ATOM 1352 O O . ALA B 1 53 ? 12.969 -4.676 0.949 1 97.25 53 ALA B O 1
ATOM 1353 N N . LYS B 1 54 ? 11.305 -6.082 1.505 1 97.94 54 LYS B N 1
ATOM 1354 C CA . LYS B 1 54 ? 10.391 -4.977 1.765 1 97.94 54 LYS B CA 1
ATOM 1355 C C . LYS B 1 54 ? 10.914 -4.078 2.879 1 97.94 54 LYS B C 1
ATOM 1357 O O . LYS B 1 54 ? 10.797 -2.854 2.805 1 97.94 54 LYS B O 1
ATOM 1362 N N . ILE B 1 55 ? 11.547 -4.68 3.869 1 97.75 55 ILE B N 1
ATOM 1363 C CA . ILE B 1 55 ? 12.055 -3.926 5.012 1 97.75 55 ILE B CA 1
ATOM 1364 C C . ILE B 1 55 ? 13.281 -3.119 4.59 1 97.75 55 ILE B C 1
ATOM 1366 O O . ILE B 1 55 ? 13.406 -1.938 4.926 1 97.75 55 ILE B O 1
ATOM 1370 N N . GLU B 1 56 ? 14.094 -3.783 3.816 1 98.25 56 GLU B N 1
ATOM 1371 C CA . GLU B 1 56 ? 15.312 -3.113 3.363 1 98.25 56 GLU B CA 1
ATOM 1372 C C . GLU B 1 56 ? 14.984 -1.954 2.426 1 98.25 56 GLU B C 1
ATOM 1374 O O . GLU B 1 56 ? 15.602 -0.891 2.506 1 98.25 56 GLU B O 1
ATOM 1379 N N . ILE B 1 57 ? 14.078 -2.156 1.534 1 98.56 57 ILE B N 1
ATOM 1380 C CA . ILE B 1 57 ? 13.664 -1.101 0.617 1 98.56 57 ILE B CA 1
ATOM 1381 C C . ILE B 1 57 ? 13.086 0.074 1.406 1 98.56 57 ILE B C 1
ATOM 1383 O O . ILE B 1 57 ? 13.445 1.229 1.161 1 98.56 57 ILE B O 1
ATOM 1387 N N . MET B 1 58 ? 12.219 -0.207 2.354 1 98.19 58 MET B N 1
ATOM 1388 C CA . MET B 1 58 ? 11.609 0.85 3.158 1 98.19 58 MET B CA 1
ATOM 1389 C C . MET B 1 58 ? 12.68 1.664 3.879 1 98.19 58 MET B C 1
ATOM 1391 O O . MET B 1 58 ? 12.68 2.895 3.811 1 98.19 58 MET B O 1
ATOM 1395 N N . ARG B 1 59 ? 13.594 0.983 4.504 1 98 59 ARG B N 1
ATOM 1396 C CA . ARG B 1 59 ? 14.633 1.649 5.285 1 98 59 ARG B CA 1
ATOM 1397 C C . ARG B 1 59 ? 15.539 2.486 4.391 1 98 59 ARG B C 1
ATOM 1399 O O . ARG B 1 59 ? 15.867 3.627 4.723 1 98 59 ARG B O 1
ATOM 1406 N N . ALA B 1 60 ? 15.898 1.943 3.322 1 98.69 60 ALA B N 1
ATOM 1407 C CA . ALA B 1 60 ? 16.781 2.656 2.402 1 98.69 60 ALA B CA 1
ATOM 1408 C C . ALA B 1 60 ? 16.094 3.877 1.81 1 98.69 60 ALA B C 1
ATOM 1410 O O . ALA B 1 60 ? 16.688 4.941 1.681 1 98.69 60 ALA B O 1
ATOM 1411 N N . ALA B 1 61 ? 14.844 3.717 1.435 1 98.38 61 ALA B N 1
ATOM 1412 C CA . ALA B 1 61 ? 14.086 4.832 0.874 1 98.38 61 ALA B CA 1
ATOM 1413 C C . ALA B 1 61 ? 13.93 5.957 1.891 1 98.38 61 ALA B C 1
ATOM 1415 O O . ALA B 1 61 ? 14.109 7.133 1.558 1 98.38 61 ALA B O 1
ATOM 1416 N N . GLU B 1 62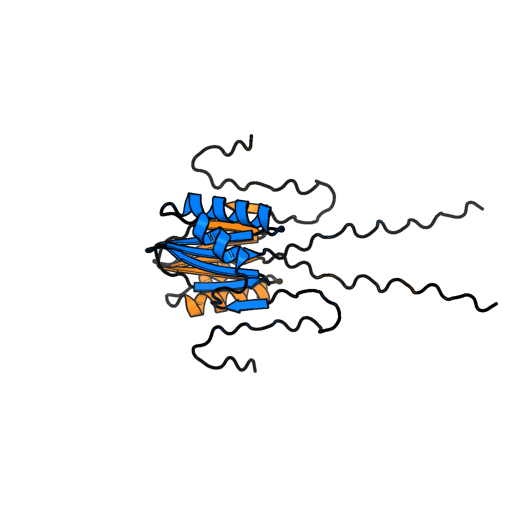 ? 13.625 5.598 3.037 1 96.25 62 GLU B N 1
ATOM 1417 C CA . GLU B 1 62 ? 13.422 6.613 4.07 1 96.25 62 GLU B CA 1
ATOM 1418 C C . GLU B 1 62 ? 14.727 7.312 4.418 1 96.25 62 GLU B C 1
ATOM 1420 O O . GLU B 1 62 ? 14.742 8.516 4.68 1 96.25 62 GLU B O 1
ATOM 1425 N N . ALA B 1 63 ? 15.75 6.605 4.406 1 97.38 63 ALA B N 1
ATOM 1426 C CA . ALA B 1 63 ? 17.062 7.18 4.711 1 97.38 63 ALA B CA 1
ATOM 1427 C C . ALA B 1 63 ? 17.516 8.117 3.6 1 97.38 63 ALA B C 1
ATOM 1429 O O . ALA B 1 63 ? 18.094 9.172 3.869 1 97.38 63 ALA B O 1
ATOM 1430 N N . LYS B 1 64 ? 17.188 7.766 2.408 1 97.94 64 LYS B N 1
ATOM 1431 C CA . LYS B 1 64 ? 17.766 8.484 1.277 1 97.94 64 LYS B CA 1
ATOM 1432 C C . LYS B 1 64 ? 16.812 9.555 0.753 1 97.94 64 LYS B C 1
ATOM 1434 O O . LYS B 1 64 ? 17.25 10.586 0.249 1 97.94 64 LYS B O 1
ATOM 1439 N N . LEU B 1 65 ? 15.539 9.289 0.81 1 96.25 65 LEU B N 1
ATOM 1440 C CA . LEU B 1 65 ? 14.586 10.188 0.18 1 96.25 65 LEU B CA 1
ATOM 1441 C C . LEU B 1 65 ? 13.781 10.953 1.229 1 96.25 65 LEU B C 1
ATOM 1443 O O . LEU B 1 65 ? 13.125 11.945 0.915 1 96.25 65 LEU B O 1
ATOM 1447 N N . GLY B 1 66 ? 13.875 10.531 2.445 1 92.69 66 GLY B N 1
ATOM 1448 C CA . GLY B 1 66 ? 13.094 11.148 3.5 1 92.69 66 GLY B CA 1
ATOM 1449 C C . GLY B 1 66 ? 11.641 10.719 3.494 1 92.69 66 GLY B C 1
ATOM 1450 O O . GLY B 1 66 ? 11.164 10.125 2.52 1 92.69 66 GLY B O 1
ATOM 1451 N N . GLY B 1 67 ? 10.961 10.992 4.598 1 90.06 67 GLY B N 1
ATOM 1452 C CA . GLY B 1 67 ? 9.57 10.594 4.727 1 90.06 67 GLY B CA 1
ATOM 1453 C C . GLY B 1 67 ? 9.398 9.133 5.102 1 90.06 67 GLY B C 1
ATOM 1454 O O . GLY B 1 67 ? 10.359 8.469 5.496 1 90.06 67 GLY B O 1
ATOM 1455 N N . HIS B 1 68 ? 8.125 8.703 5.035 1 92.25 68 HIS B N 1
ATOM 1456 C CA . HIS B 1 68 ? 7.805 7.305 5.297 1 92.25 68 HIS B CA 1
ATOM 1457 C C . HIS B 1 68 ? 7.355 6.594 4.023 1 92.25 68 HIS B C 1
ATOM 1459 O O . HIS B 1 68 ? 6.637 7.176 3.205 1 92.25 68 HIS B O 1
ATOM 1465 N N . PHE B 1 69 ? 7.812 5.355 3.902 1 95.88 69 PHE B N 1
ATOM 1466 C CA . PHE B 1 69 ? 7.465 4.629 2.688 1 95.88 69 PHE B CA 1
ATOM 1467 C C . PHE B 1 69 ? 6.723 3.34 3.02 1 95.88 69 PHE B C 1
ATOM 1469 O O . PHE B 1 69 ? 7.066 2.646 3.98 1 95.88 69 PHE B O 1
ATOM 1476 N N . ASN B 1 70 ? 5.691 3.1 2.289 1 97.62 70 ASN B N 1
ATOM 1477 C CA . ASN B 1 70 ? 5.043 1.794 2.25 1 97.62 70 ASN B CA 1
ATOM 1478 C C . ASN B 1 70 ? 5.652 0.896 1.177 1 97.62 7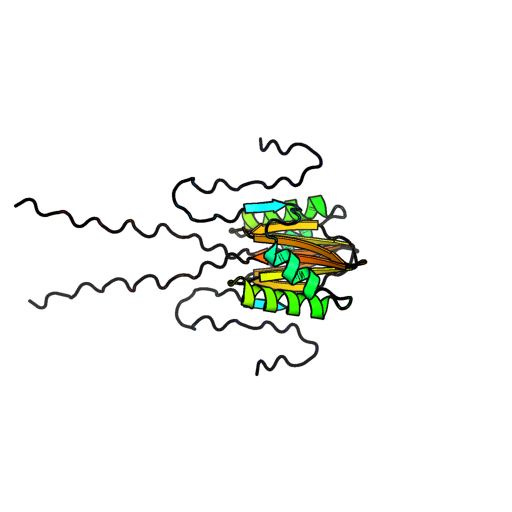0 ASN B C 1
ATOM 1480 O O . ASN B 1 70 ? 5.984 1.363 0.085 1 97.62 70 ASN B O 1
ATOM 1484 N N . VAL B 1 71 ? 5.797 -0.372 1.495 1 98.69 71 VAL B N 1
ATOM 1485 C CA . VAL B 1 71 ? 6.344 -1.302 0.511 1 98.69 71 VAL B CA 1
ATOM 1486 C C . VAL B 1 71 ? 5.527 -2.592 0.512 1 98.69 71 VAL B C 1
ATOM 1488 O O . VAL B 1 71 ? 5.242 -3.154 1.573 1 98.69 71 VAL B O 1
ATOM 1491 N N . ILE B 1 72 ? 5.156 -3.029 -0.646 1 98.44 72 ILE B N 1
ATOM 1492 C CA . ILE B 1 72 ? 4.469 -4.293 -0.891 1 98.44 72 ILE B CA 1
ATOM 1493 C C . ILE B 1 72 ? 5.285 -5.145 -1.859 1 98.44 72 ILE B C 1
ATOM 1495 O O . ILE B 1 72 ? 5.746 -4.652 -2.893 1 98.44 72 ILE B O 1
ATOM 1499 N N . CYS B 1 73 ? 5.469 -6.414 -1.529 1 98.38 73 CYS B N 1
ATOM 1500 C CA . CYS B 1 73 ? 6.176 -7.324 -2.42 1 98.38 73 CYS B CA 1
ATOM 1501 C C . CYS B 1 73 ? 5.434 -8.648 -2.547 1 98.38 73 CYS B C 1
ATOM 1503 O O . CYS B 1 73 ? 4.844 -9.133 -1.578 1 98.38 73 CYS B O 1
ATOM 1505 N N . ALA B 1 74 ? 5.465 -9.281 -3.652 1 97.06 74 ALA B N 1
ATOM 1506 C CA . ALA B 1 74 ? 4.832 -10.578 -3.906 1 97.06 74 ALA B CA 1
ATOM 1507 C C . ALA B 1 74 ? 5.582 -11.352 -4.984 1 97.06 74 ALA B C 1
ATOM 1509 O O . ALA B 1 74 ? 6.25 -10.758 -5.836 1 97.06 74 ALA B O 1
ATOM 1510 N N . ARG B 1 75 ? 5.43 -12.711 -4.77 1 94.12 75 ARG B N 1
ATOM 1511 C CA . ARG B 1 75 ? 5.77 -13.547 -5.918 1 94.12 75 ARG B CA 1
ATOM 1512 C C . ARG B 1 75 ? 4.645 -13.555 -6.945 1 94.12 75 ARG B C 1
ATOM 1514 O O . ARG B 1 75 ? 3.523 -13.977 -6.645 1 94.12 75 ARG B O 1
ATOM 1521 N N . GLY B 1 76 ? 4.766 -12.836 -8.086 1 92.62 76 GLY B N 1
ATOM 1522 C CA . GLY B 1 76 ? 3.711 -12.688 -9.07 1 92.62 76 GLY B CA 1
ATOM 1523 C C . GLY B 1 76 ? 3.09 -11.297 -9.078 1 92.62 76 GLY B C 1
ATOM 1524 O O . GLY B 1 76 ? 3.6 -10.383 -8.43 1 92.62 76 GLY B O 1
ATOM 1525 N N . ASP B 1 77 ? 1.913 -11.227 -9.688 1 93.94 77 ASP B N 1
ATOM 1526 C CA . ASP B 1 77 ? 1.325 -9.906 -9.898 1 93.94 77 ASP B CA 1
ATOM 1527 C C . ASP B 1 77 ? 0.341 -9.562 -8.781 1 93.94 77 ASP B C 1
ATOM 1529 O O . ASP B 1 77 ? -0.24 -10.453 -8.164 1 93.94 77 ASP B O 1
ATOM 1533 N N . PHE B 1 78 ? 0.239 -8.359 -8.531 1 97.06 78 PHE B N 1
ATOM 1534 C CA . PHE B 1 78 ? -0.836 -7.809 -7.715 1 97.06 78 PHE B CA 1
ATOM 1535 C C . PHE B 1 78 ? -1.401 -6.543 -8.344 1 97.06 78 PHE B C 1
ATOM 1537 O O . PHE B 1 78 ? -0.769 -5.941 -9.219 1 97.06 78 PHE B O 1
ATOM 1544 N N . SER B 1 79 ? -2.627 -6.277 -8.023 1 97.62 79 SER B N 1
ATOM 1545 C CA . SER B 1 79 ? -3.303 -5.051 -8.438 1 97.62 79 SER B CA 1
ATOM 1546 C C . SER B 1 79 ? -3.375 -4.043 -7.301 1 97.62 79 SER B C 1
ATOM 1548 O O . SER B 1 79 ? -3.521 -4.426 -6.137 1 97.62 79 SER B O 1
ATOM 1550 N N . TYR B 1 80 ? -3.246 -2.762 -7.641 1 97.94 80 TYR B N 1
ATOM 1551 C CA . TYR B 1 80 ? -3.199 -1.795 -6.551 1 97.94 80 TYR B CA 1
ATOM 1552 C C . TYR B 1 80 ? -3.773 -0.452 -6.984 1 97.94 80 TYR B C 1
ATOM 1554 O O . TYR B 1 80 ? -3.723 -0.102 -8.164 1 97.94 80 TYR B O 1
ATOM 1562 N N . ILE B 1 81 ? -4.332 0.275 -6.031 1 97.62 81 ILE B N 1
ATOM 1563 C CA . ILE B 1 81 ? -4.734 1.675 -6.121 1 97.62 81 ILE B CA 1
ATOM 1564 C C . ILE B 1 81 ? -4.289 2.42 -4.863 1 97.62 81 ILE B C 1
ATOM 1566 O O . ILE B 1 81 ? -4.609 2.01 -3.746 1 97.62 81 ILE B O 1
ATOM 1570 N N . THR B 1 82 ? -3.457 3.418 -5.039 1 96.12 82 THR B N 1
ATOM 1571 C CA . THR B 1 82 ? -2.879 4.109 -3.893 1 96.12 82 THR B CA 1
ATOM 1572 C C . THR B 1 82 ? -2.945 5.621 -4.082 1 96.12 82 THR B C 1
ATOM 1574 O O . THR B 1 82 ? -3.014 6.109 -5.211 1 96.12 82 THR B O 1
ATOM 1577 N N . THR B 1 83 ? -2.982 6.297 -2.994 1 91.94 83 THR B N 1
ATOM 1578 C CA . THR B 1 83 ? -2.871 7.75 -2.984 1 91.94 83 THR B CA 1
ATOM 1579 C C . THR B 1 83 ? -1.474 8.188 -2.555 1 91.94 83 THR B C 1
ATOM 1581 O O . THR B 1 83 ? -1.101 8.031 -1.391 1 91.94 83 THR B O 1
ATOM 1584 N N . THR B 1 84 ? -0.754 8.688 -3.43 1 92 84 THR B N 1
ATOM 1585 C CA . THR B 1 84 ? 0.639 9.023 -3.154 1 92 84 THR B CA 1
ATOM 1586 C C . THR B 1 84 ? 1.188 9.969 -4.219 1 92 84 THR B C 1
ATOM 1588 O O . THR B 1 84 ? 0.59 10.125 -5.285 1 92 84 THR B O 1
ATOM 1591 N N . ARG B 1 85 ? 2.26 10.641 -3.906 1 91.31 85 ARG B N 1
ATOM 1592 C CA . ARG B 1 85 ? 2.885 11.523 -4.887 1 91.31 85 ARG B CA 1
ATOM 1593 C C . ARG B 1 85 ? 4.18 10.922 -5.418 1 91.31 85 ARG B C 1
ATOM 1595 O O . ARG B 1 85 ? 4.723 11.391 -6.418 1 91.31 85 ARG B O 1
ATOM 1602 N N . LEU B 1 86 ? 4.727 10.008 -4.789 1 94.81 86 LEU B N 1
ATOM 1603 C CA . LEU B 1 86 ? 5.977 9.352 -5.152 1 94.81 86 LEU B CA 1
ATOM 1604 C C . LEU B 1 86 ? 5.844 7.836 -5.059 1 94.81 86 LEU B C 1
ATOM 1606 O O . LEU B 1 86 ? 5.402 7.309 -4.035 1 94.81 86 LEU B O 1
ATOM 1610 N N . TYR B 1 87 ? 6.16 7.117 -6.164 1 97.06 87 TYR B N 1
ATOM 1611 C CA . TYR B 1 87 ? 5.961 5.676 -6.172 1 97.06 87 TYR B CA 1
ATOM 1612 C C . TYR B 1 87 ? 6.816 5.008 -7.242 1 97.06 87 TYR B C 1
ATOM 1614 O O . TYR B 1 87 ? 7.281 5.672 -8.172 1 97.06 87 TYR B O 1
ATOM 1622 N N . CYS B 1 88 ? 7.031 3.668 -7.074 1 98.75 88 CYS B N 1
ATOM 1623 C CA . CYS B 1 88 ? 7.711 2.879 -8.094 1 98.75 88 CYS B CA 1
ATOM 1624 C C . CYS B 1 88 ? 7.383 1.398 -7.945 1 98.75 88 CYS B C 1
ATOM 1626 O O . CYS B 1 88 ? 7.496 0.839 -6.852 1 98.75 88 CYS B O 1
ATOM 1628 N N . LEU B 1 89 ? 6.898 0.829 -9.008 1 98.56 89 LEU B N 1
ATOM 1629 C CA . LEU B 1 89 ? 6.832 -0.624 -9.125 1 98.56 89 LEU B CA 1
ATOM 1630 C C . LEU B 1 89 ? 8.07 -1.168 -9.828 1 98.56 89 LEU B C 1
ATOM 1632 O O . LEU B 1 89 ? 8.453 -0.678 -10.891 1 98.56 89 LEU B O 1
ATOM 1636 N N . GLN B 1 90 ? 8.727 -2.17 -9.258 1 97.81 90 GLN B N 1
ATOM 1637 C CA . GLN B 1 90 ? 9.883 -2.811 -9.875 1 97.81 90 GLN B CA 1
ATOM 1638 C C . GLN B 1 90 ? 9.758 -4.332 -9.828 1 97.81 90 GLN B C 1
ATOM 1640 O O . GLN B 1 90 ? 9.242 -4.887 -8.859 1 97.81 90 GLN B O 1
ATOM 1645 N N . SER B 1 91 ? 10.281 -4.945 -10.828 1 96.75 91 SER B N 1
ATOM 1646 C CA . SER B 1 91 ? 10.266 -6.398 -10.938 1 96.75 91 SER B CA 1
ATOM 1647 C C . SER B 1 91 ? 11.672 -6.961 -11.094 1 96.75 91 SER B C 1
ATOM 1649 O O . SER B 1 91 ? 12.453 -6.48 -11.922 1 96.75 91 SER B O 1
ATOM 1651 N N . VAL B 1 92 ? 12 -7.93 -10.281 1 95.19 92 VAL B N 1
ATOM 1652 C CA . VAL B 1 92 ? 13.227 -8.703 -10.414 1 95.19 92 VAL B CA 1
ATOM 1653 C C . VAL B 1 92 ? 12.906 -10.195 -10.367 1 95.19 92 VAL B C 1
ATOM 1655 O O . VAL B 1 92 ? 12.383 -10.695 -9.367 1 95.19 92 VAL B O 1
ATOM 1658 N N . ALA B 1 93 ? 13.25 -10.883 -11.453 1 93.88 93 ALA B N 1
ATOM 1659 C CA . ALA B 1 93 ? 12.852 -12.281 -11.602 1 93.88 93 ALA B CA 1
ATOM 1660 C C . ALA B 1 93 ? 11.344 -12.438 -11.484 1 93.88 93 ALA B C 1
ATOM 1662 O O . ALA B 1 93 ? 10.586 -11.805 -12.227 1 93.88 93 ALA B O 1
ATOM 1663 N N . ASP B 1 94 ? 10.805 -13.188 -10.508 1 94.88 94 ASP B N 1
ATOM 1664 C CA . ASP B 1 94 ? 9.367 -13.414 -10.367 1 94.88 94 ASP B CA 1
ATOM 1665 C C . ASP B 1 94 ? 8.797 -12.609 -9.195 1 94.88 94 ASP B C 1
ATOM 1667 O O . ASP B 1 94 ? 7.664 -12.844 -8.773 1 94.88 94 ASP B O 1
ATOM 1671 N N . ILE B 1 95 ? 9.656 -11.672 -8.719 1 96.56 95 ILE B N 1
ATOM 1672 C CA . ILE B 1 95 ? 9.242 -10.875 -7.566 1 96.56 95 ILE B CA 1
ATOM 1673 C C . ILE B 1 95 ? 8.883 -9.461 -8.016 1 96.56 95 ILE B C 1
ATOM 1675 O O . ILE B 1 95 ? 9.633 -8.836 -8.773 1 96.56 95 ILE B O 1
ATOM 1679 N N . ASN B 1 96 ? 7.766 -9.008 -7.609 1 97.69 96 ASN B N 1
ATOM 1680 C CA . ASN B 1 96 ? 7.34 -7.625 -7.801 1 97.69 96 ASN B CA 1
ATOM 1681 C C . ASN B 1 96 ? 7.238 -6.879 -6.473 1 97.69 96 ASN B C 1
ATOM 1683 O O . ASN B 1 96 ? 6.66 -7.391 -5.512 1 97.69 96 ASN B O 1
ATOM 1687 N N . CYS B 1 97 ? 7.832 -5.676 -6.426 1 98.56 97 CYS B N 1
ATOM 1688 C CA . CYS B 1 97 ? 7.676 -4.816 -5.258 1 98.56 97 CYS B CA 1
ATOM 1689 C C . CYS B 1 97 ? 7.191 -3.428 -5.664 1 98.56 97 CYS B C 1
ATOM 1691 O O . CYS B 1 97 ? 7.617 -2.895 -6.691 1 98.56 97 CYS B O 1
ATOM 1693 N N . TYR B 1 98 ? 6.273 -2.939 -4.926 1 98.75 98 TYR B N 1
ATOM 1694 C CA . TYR B 1 98 ? 5.746 -1.588 -5.074 1 98.75 98 TYR B CA 1
ATOM 1695 C C . TYR B 1 98 ? 6.031 -0.752 -3.832 1 98.75 98 TYR B C 1
ATOM 1697 O O . TYR B 1 98 ? 5.664 -1.136 -2.719 1 98.75 98 TYR B O 1
ATOM 1705 N N . ALA B 1 99 ? 6.766 0.33 -3.996 1 98.75 99 ALA B N 1
ATOM 1706 C CA . ALA B 1 99 ? 7.082 1.272 -2.926 1 98.75 99 ALA B CA 1
ATOM 1707 C C . ALA B 1 99 ? 6.469 2.643 -3.201 1 98.75 99 ALA B C 1
ATOM 1709 O O . ALA B 1 99 ? 6.465 3.109 -4.344 1 98.75 99 ALA B O 1
ATOM 1710 N N . PHE B 1 100 ? 5.891 3.191 -2.123 1 97.19 100 PHE B N 1
ATOM 1711 C CA . PHE B 1 100 ? 5.309 4.512 -2.342 1 97.19 100 PHE B CA 1
ATOM 1712 C C . PHE B 1 100 ? 5.289 5.316 -1.047 1 97.19 100 PHE B C 1
ATOM 1714 O O . PHE B 1 100 ? 5.207 4.746 0.043 1 97.19 100 PHE B O 1
ATOM 1721 N N . LEU B 1 101 ? 5.43 6.629 -1.176 1 95.38 101 LEU B N 1
ATOM 1722 C CA . LEU B 1 101 ? 5.484 7.574 -0.065 1 95.38 101 LEU B CA 1
ATOM 1723 C C . LEU B 1 101 ? 4.145 7.641 0.658 1 95.38 101 LEU B C 1
ATOM 1725 O O . LEU B 1 101 ? 3.094 7.746 0.02 1 95.38 101 LEU B O 1
ATOM 1729 N N . ALA B 1 102 ? 4.293 7.469 2.023 1 91.44 102 ALA B N 1
ATOM 1730 C CA . ALA B 1 102 ? 3.113 7.664 2.859 1 91.44 102 ALA B CA 1
ATOM 1731 C C . ALA B 1 102 ? 2.865 9.148 3.123 1 91.44 102 ALA B C 1
ATOM 1733 O O . ALA B 1 102 ? 3.738 9.844 3.648 1 91.44 102 ALA B O 1
ATOM 1734 N N . ASP B 1 103 ? 1.987 9.781 2.654 1 73.81 103 ASP B N 1
ATOM 1735 C CA . ASP B 1 103 ? 1.766 11.211 2.848 1 73.81 103 ASP B CA 1
ATOM 1736 C C . ASP B 1 103 ? 1.228 11.492 4.25 1 73.81 103 ASP B C 1
ATOM 1738 O O . ASP B 1 103 ? 0.024 11.688 4.43 1 73.81 103 ASP B O 1
ATOM 1742 N N . ILE B 1 104 ? 2.119 11.344 5.219 1 59.12 104 ILE B N 1
ATOM 1743 C CA . ILE B 1 104 ? 1.712 11.555 6.605 1 59.12 104 ILE B CA 1
ATOM 1744 C C . ILE B 1 104 ? 1.759 13.039 6.934 1 59.12 104 ILE B C 1
ATOM 1746 O O . ILE B 1 104 ? 2.709 13.734 6.566 1 59.12 104 ILE B O 1
ATOM 1750 N N . GLN B 1 105 ? 0.701 13.617 7.113 1 46.91 105 GLN B N 1
ATOM 1751 C CA . GLN B 1 105 ? 0.686 15.016 7.527 1 46.91 105 GLN B CA 1
ATOM 1752 C C . GLN B 1 105 ? 1.312 15.188 8.906 1 46.91 105 GLN B C 1
ATOM 1754 O O . GLN B 1 105 ? 1.008 14.43 9.836 1 46.91 105 GLN B O 1
ATOM 1759 N N . ARG B 1 106 ? 2.59 15.492 8.883 1 42.25 106 ARG B N 1
ATOM 1760 C CA . ARG B 1 106 ? 3.1 15.969 10.164 1 42.25 106 ARG B CA 1
ATOM 1761 C C . ARG B 1 106 ? 2.23 17.094 10.719 1 42.25 106 ARG B C 1
ATOM 1763 O O . ARG B 1 106 ? 1.891 18.031 10 1 42.25 106 ARG B O 1
ATOM 1770 N N . THR B 1 107 ? 1.247 16.656 11.484 1 36.03 107 THR B N 1
ATOM 1771 C CA . THR B 1 107 ? 0.635 17.812 12.141 1 36.03 107 THR B CA 1
ATOM 1772 C C . THR B 1 107 ? 1.702 18.766 12.664 1 36.03 107 THR B C 1
ATOM 1774 O O . THR B 1 107 ? 2.529 18.375 13.492 1 36.03 107 THR B O 1
ATOM 1777 N N . GLU B 1 108 ? 2.229 19.438 11.859 1 37.03 108 GLU B N 1
ATOM 1778 C CA . GLU B 1 108 ? 3.037 20.5 12.461 1 37.03 108 GLU B CA 1
ATOM 1779 C C . GLU B 1 108 ? 2.346 21.094 13.688 1 37.03 108 GLU B C 1
ATOM 1781 O O . GLU B 1 108 ? 1.115 21.156 13.742 1 37.03 108 GLU B O 1
ATOM 1786 N N . ASN B 1 109 ? 2.994 21.125 14.812 1 34.84 109 ASN B N 1
ATOM 1787 C CA . ASN B 1 109 ? 2.641 21.844 16.031 1 34.84 109 ASN B CA 1
ATOM 1788 C C . ASN B 1 109 ? 1.827 23.094 15.734 1 34.84 109 ASN B C 1
ATOM 1790 O O . ASN B 1 109 ? 2.332 24.031 15.117 1 34.84 109 ASN B O 1
ATOM 1794 N N . MET B 1 110 ? 0.581 22.938 15.539 1 34.12 110 MET B N 1
ATOM 1795 C CA . MET B 1 110 ? -0.15 24.188 15.555 1 34.12 110 MET B CA 1
ATOM 1796 C C . MET B 1 110 ? 0.389 25.125 16.641 1 34.12 110 MET B C 1
ATOM 1798 O O . MET B 1 110 ? 0.588 24.688 17.781 1 34.12 110 MET B O 1
ATOM 1802 N N . PRO B 1 111 ? 0.909 26.125 16.297 1 35.94 111 PRO B N 1
ATOM 1803 C CA . PRO B 1 111 ? 1.384 26.984 17.375 1 35.94 111 PRO B CA 1
ATOM 1804 C C . PRO B 1 111 ? 0.364 27.141 18.516 1 35.94 111 PRO B C 1
ATOM 1806 O O . PRO B 1 111 ? -0.844 27.109 18.266 1 35.94 111 PRO B O 1
ATOM 1809 N N . GLU B 1 112 ? 0.617 26.719 19.672 1 39.03 112 GLU B N 1
ATOM 1810 C CA . GLU B 1 112 ? -0.182 26.984 20.875 1 39.03 112 GLU B CA 1
ATOM 1811 C C . GLU B 1 112 ? -0.88 28.344 20.766 1 39.03 112 GLU B C 1
ATOM 1813 O O . GLU B 1 112 ? -0.261 29.344 20.391 1 39.03 112 GLU B O 1
ATOM 1818 N N . PRO B 1 113 ? -2.168 28.328 20.516 1 38.72 113 PRO B N 1
ATOM 1819 C CA . PRO B 1 113 ? -2.793 29.641 20.5 1 38.72 113 PRO B CA 1
ATOM 1820 C C . PRO B 1 113 ? -2.209 30.594 21.547 1 38.72 113 PRO B C 1
ATOM 1822 O O . PRO B 1 113 ? -1.892 30.156 22.656 1 38.72 113 PRO B O 1
ATOM 1825 N N . HIS B 1 114 ? -1.513 31.547 21.188 1 43.78 114 HIS B N 1
ATOM 1826 C CA . HIS B 1 114 ? -1.002 32.594 22.062 1 43.78 114 HIS B CA 1
ATOM 1827 C C . HIS B 1 114 ? -2.045 33 23.094 1 43.78 114 HIS B C 1
ATOM 1829 O O . HIS B 1 114 ? -3.164 33.375 22.734 1 43.78 114 HIS B O 1
ATOM 1835 N N . LYS B 1 115 ? -2.148 32.375 24.297 1 46.75 115 LYS B N 1
ATOM 1836 C CA . LYS B 1 115 ? -2.984 32.812 25.406 1 46.75 115 LYS B CA 1
ATOM 1837 C C . LYS B 1 115 ? -3.008 34.344 25.516 1 46.75 115 LYS B C 1
ATOM 1839 O O . LYS B 1 115 ? -1.957 34.969 25.625 1 46.75 115 LYS B O 1
ATOM 1844 N N . PRO B 1 116 ? -4.121 34.938 25.234 1 46.22 116 PRO B N 1
ATOM 1845 C CA . PRO B 1 116 ? -4.184 36.406 25.422 1 46.22 116 PRO B CA 1
ATOM 1846 C C . PRO B 1 116 ? -3.729 36.844 26.812 1 46.22 116 PRO B C 1
ATOM 1848 O O . PRO B 1 116 ? -4.117 36.219 27.812 1 46.22 116 PRO B O 1
ATOM 1851 N N . ARG B 1 117 ? -2.537 37.469 27.016 1 47.16 117 ARG B N 1
ATOM 1852 C CA . ARG B 1 117 ? -2.092 38.062 28.266 1 47.16 117 ARG B CA 1
ATOM 1853 C C . ARG B 1 117 ? -3.201 38.906 28.906 1 47.16 117 ARG B C 1
ATOM 1855 O O . ARG B 1 117 ? -3.748 39.812 28.266 1 47.16 117 ARG B O 1
ATOM 1862 N N . THR B 1 118 ? -4.023 38.281 29.672 1 47.06 118 THR B N 1
ATOM 1863 C CA . THR B 1 118 ? -4.941 39.031 30.5 1 47.06 118 THR B CA 1
ATOM 1864 C C . THR B 1 118 ? -4.25 40.281 31.047 1 47.06 118 THR B C 1
ATOM 1866 O O . THR B 1 118 ? -3.26 40.188 31.781 1 47.06 118 THR B O 1
ATOM 1869 N N . ARG B 1 119 ? -4.43 41.469 30.5 1 45.72 119 ARG B N 1
ATOM 1870 C CA . ARG B 1 119 ? -4.012 42.781 31.016 1 45.72 119 ARG B CA 1
ATOM 1871 C C . ARG B 1 119 ? -4.414 42.938 32.5 1 45.72 119 ARG B C 1
ATOM 1873 O O . ARG B 1 119 ? -5.59 42.781 32.844 1 45.72 119 ARG B O 1
ATOM 1880 N N . ALA B 1 120 ? -3.566 42.594 33.375 1 51.75 120 ALA B N 1
ATOM 1881 C CA . ALA B 1 120 ? -3.807 43 34.781 1 51.75 120 ALA B CA 1
ATOM 1882 C C . ALA B 1 120 ? -4.266 44.469 34.844 1 51.75 120 ALA B C 1
ATOM 1884 O O . ALA B 1 120 ? -3.598 45.344 34.312 1 51.75 120 ALA B O 1
ATOM 1885 N N . HIS B 1 121 ? -5.586 44.844 34.969 1 38.38 121 HIS B N 1
ATOM 1886 C CA . HIS B 1 121 ? -5.914 46.156 35.531 1 38.38 121 HIS B CA 1
ATOM 1887 C C . HIS B 1 121 ? -5.254 46.375 36.875 1 38.38 121 HIS B C 1
ATOM 1889 O O . HIS B 1 121 ? -5.137 45.438 37.688 1 38.38 121 HIS B O 1
#

Foldseek 3Di:
DQCPDPPDFDFAADPDDPDDPPLFWIKTWPDAFDDVVLVVLLVVQDDPPFVRSQVSSQVSCCVPVNAGKGKDKDQADDTDIDTARGKHWDDDDRMIMIMGGDPDPPPPPPDDPPPPPPPDD/DQCPDPPDFPFAADPPPPDDPPLFWTKTWPDAFDDVVLVVLLVVQDDPPFVRSQVSSQVSCCVPVNAGKGKDKDQADDTDIDTARGKHWDDDDRMIMIMGGDPDPPPPPPDDPPPPPPPDD

InterPro domains:
  IPR007284 Ground-like domain [PF04155] (32-100)

Radius of gyration: 20.4 Å; Cα contacts (8 Å, |Δi|>4): 445; chains: 2; bounding box: 38×76×58 Å

Secondary structure (DSSP, 8-state):
-----SSS--EE-----SSSS----EEEES--BS-HHHHHHHHHH--S-HHHHHHHHHHHHHHHH-SEEEEEEEES-EEEEEEESSEEEEEETTEEEEEEEE-------------------/-----SSS--EE-----SSSS----EEEES--BS-HHHHHHHHHH--S-HHHHHHHHHHHHHHHH-SEEEEEEEES-EEEEEEESSEEEEEETTEEEEEEEE-------------------

pLDDT: mean 76.18, std 27.28, range [18.14, 98.75]

Organism: Toxocara canis (NCBI:txid6265)